Protein AF-A0A673N4P7-F1 (afdb_monomer_lite)

Structure (mmCIF, N/CA/C/O backbone):
data_AF-A0A673N4P7-F1
#
_entry.id   AF-A0A673N4P7-F1
#
loop_
_atom_site.group_PDB
_atom_site.id
_atom_site.type_symbol
_atom_site.label_atom_id
_atom_site.label_alt_id
_atom_site.label_comp_id
_atom_site.label_asym_id
_atom_site.label_entity_id
_atom_site.label_seq_id
_atom_site.pdbx_PDB_ins_code
_atom_site.Cartn_x
_atom_site.Cartn_y
_atom_site.Cartn_z
_atom_site.occupancy
_atom_site.B_iso_or_equiv
_atom_site.auth_seq_id
_atom_site.auth_comp_id
_atom_site.auth_asym_id
_atom_site.auth_atom_id
_atom_site.pdbx_PDB_model_num
ATOM 1 N N . MET A 1 1 ? -35.255 -12.699 8.110 1.00 30.62 1 MET A N 1
ATOM 2 C CA . MET A 1 1 ? -34.520 -13.461 9.143 1.00 30.62 1 MET A CA 1
ATOM 3 C C . MET A 1 1 ? -34.331 -14.910 8.706 1.00 30.62 1 MET A C 1
ATOM 5 O O . MET A 1 1 ? -33.281 -15.449 8.997 1.00 30.62 1 MET A O 1
ATOM 9 N N . GLU A 1 2 ? -35.264 -15.480 7.932 1.00 23.77 2 GLU A N 1
ATOM 10 C CA . GLU A 1 2 ? -35.153 -16.832 7.353 1.00 23.77 2 GLU A CA 1
ATOM 11 C C . GLU A 1 2 ? -34.107 -16.964 6.224 1.00 23.77 2 GLU A C 1
ATOM 13 O O . GLU A 1 2 ? -33.411 -17.972 6.172 1.00 23.77 2 GLU A O 1
ATOM 18 N N . SER A 1 3 ? -33.868 -15.927 5.405 1.00 30.30 3 SER A N 1
ATOM 19 C CA . SER A 1 3 ? -32.917 -16.037 4.275 1.00 30.30 3 SER A CA 1
ATOM 20 C C . SER A 1 3 ? -31.434 -16.111 4.677 1.00 30.30 3 SER A C 1
ATOM 22 O O . SER A 1 3 ? -30.606 -16.550 3.892 1.00 30.30 3 SER A O 1
ATOM 24 N N . PHE A 1 4 ? -31.080 -15.657 5.886 1.00 28.88 4 PHE A N 1
ATOM 25 C CA . PHE A 1 4 ? -29.690 -15.652 6.377 1.00 28.88 4 PHE A CA 1
ATOM 26 C C . PHE A 1 4 ? -29.335 -16.957 7.102 1.00 28.88 4 PHE A C 1
ATOM 28 O O . PHE A 1 4 ? -28.173 -17.344 7.179 1.00 28.88 4 PHE A O 1
ATOM 35 N N . THR A 1 5 ? -30.346 -17.642 7.640 1.00 31.22 5 THR A N 1
ATOM 36 C CA . THR A 1 5 ? -30.215 -18.996 8.183 1.00 31.22 5 THR A CA 1
ATOM 37 C C . THR A 1 5 ? -30.124 -20.042 7.072 1.00 31.22 5 THR A C 1
ATOM 39 O O . THR A 1 5 ? -29.342 -20.970 7.225 1.00 31.22 5 THR A O 1
ATOM 42 N N . GLU A 1 6 ? -30.812 -19.858 5.936 1.00 30.94 6 GLU A N 1
ATOM 43 C CA . GLU A 1 6 ? -30.674 -20.732 4.753 1.00 30.94 6 GLU A CA 1
ATOM 44 C C . GLU A 1 6 ? -29.273 -20.662 4.119 1.00 30.94 6 GLU A C 1
ATOM 46 O O . GLU A 1 6 ? -28.682 -21.705 3.847 1.00 30.94 6 GLU A O 1
ATOM 51 N N . GLU A 1 7 ? -28.681 -19.466 3.976 1.00 36.16 7 GLU A N 1
ATOM 52 C CA . GLU A 1 7 ? -27.302 -19.307 3.465 1.00 36.16 7 GLU A CA 1
ATOM 53 C C . GLU A 1 7 ? -26.250 -19.996 4.351 1.00 36.16 7 GLU A C 1
ATOM 55 O O . GLU A 1 7 ? -25.213 -20.441 3.858 1.00 36.16 7 GLU A O 1
ATOM 60 N N . LEU A 1 8 ? -26.507 -20.097 5.659 1.00 33.22 8 LEU A N 1
ATOM 61 C CA . LEU A 1 8 ? -25.622 -20.768 6.612 1.00 33.22 8 LEU A CA 1
ATOM 62 C C . LEU A 1 8 ? -25.784 -22.300 6.570 1.00 33.22 8 LEU A C 1
ATOM 64 O O . LEU A 1 8 ? -24.801 -23.023 6.731 1.00 33.22 8 LEU A O 1
ATOM 68 N N . ASP A 1 9 ? -27.004 -22.793 6.340 1.00 33.31 9 ASP A N 1
ATOM 69 C CA . ASP A 1 9 ? -27.341 -24.224 6.346 1.00 33.31 9 ASP A CA 1
ATOM 70 C C . ASP A 1 9 ? -26.939 -24.935 5.041 1.00 33.31 9 ASP A C 1
ATOM 72 O O . ASP A 1 9 ? -26.492 -26.085 5.074 1.00 33.31 9 ASP A O 1
ATOM 76 N N . ASP A 1 10 ? -27.009 -24.243 3.898 1.00 34.94 10 ASP A N 1
ATOM 77 C CA . ASP A 1 10 ? -26.473 -24.732 2.618 1.00 34.94 10 ASP A CA 1
ATOM 78 C C . ASP A 1 10 ? -24.933 -24.734 2.603 1.00 34.94 10 ASP A C 1
ATOM 80 O O . ASP A 1 10 ? -24.308 -25.610 1.999 1.00 34.94 10 ASP A O 1
ATOM 84 N N . PHE A 1 11 ? -24.302 -23.813 3.341 1.00 34.59 11 PHE A N 1
ATOM 85 C CA . PHE A 1 11 ? -22.847 -23.735 3.500 1.00 34.59 11 PHE A CA 1
ATOM 86 C C . PHE A 1 11 ? -22.275 -24.892 4.341 1.00 34.59 11 PHE A C 1
ATOM 88 O O . PHE A 1 11 ? -21.205 -25.416 4.031 1.00 34.59 11 PHE A O 1
ATOM 95 N N . LEU A 1 12 ? -23.005 -25.347 5.368 1.00 35.19 12 LEU A N 1
ATOM 96 C CA . LEU A 1 12 ? -22.607 -26.469 6.234 1.00 35.19 12 LEU A CA 1
ATOM 97 C C . LEU A 1 12 ? -22.736 -27.852 5.566 1.00 35.19 12 LEU A C 1
ATOM 99 O O . LEU A 1 12 ? -22.180 -28.827 6.073 1.00 35.19 12 LEU A O 1
ATOM 103 N N . LYS A 1 13 ? -23.443 -27.956 4.433 1.00 31.52 13 LYS A N 1
ATOM 104 C CA . LYS A 1 13 ? -23.677 -29.220 3.709 1.00 31.52 13 LYS A CA 1
ATOM 105 C C . LYS A 1 13 ? -22.672 -29.494 2.586 1.00 31.52 13 LYS A C 1
ATOM 107 O O . LYS A 1 13 ? -22.747 -30.548 1.956 1.00 31.52 13 LYS A O 1
ATOM 112 N N . CYS A 1 14 ? -21.726 -28.588 2.327 1.00 23.86 14 CYS A N 1
ATOM 113 C CA . CYS A 1 14 ? -20.766 -28.747 1.237 1.00 23.86 14 CYS A CA 1
ATOM 114 C C . CYS A 1 14 ? -19.624 -29.711 1.635 1.00 23.86 14 CYS A C 1
ATOM 116 O O . CYS A 1 14 ? -18.876 -29.427 2.576 1.00 23.86 14 CYS A O 1
ATOM 118 N N . PRO A 1 15 ? -19.447 -30.858 0.952 1.00 27.27 15 PRO A N 1
ATOM 119 C CA . PRO A 1 15 ? -18.453 -31.846 1.338 1.00 27.27 15 PRO A CA 1
ATOM 120 C C . PRO A 1 15 ? -17.095 -31.468 0.739 1.00 27.27 15 PRO A C 1
ATOM 122 O O . PRO A 1 15 ? -16.750 -31.903 -0.356 1.00 27.27 15 PRO A O 1
ATOM 125 N N . HIS A 1 16 ? -16.284 -30.691 1.459 1.00 32.69 16 HIS A N 1
ATOM 126 C CA . HIS A 1 16 ? -14.858 -30.610 1.144 1.00 32.69 16 HIS A CA 1
ATOM 127 C C . HIS A 1 16 ? -13.994 -30.649 2.402 1.00 32.69 16 HIS A C 1
ATOM 129 O O . HIS A 1 16 ? -14.072 -29.793 3.278 1.00 32.69 16 HIS A O 1
ATOM 135 N N . LYS A 1 17 ? -13.137 -31.673 2.470 1.00 28.12 17 LYS A N 1
ATOM 136 C CA . LYS A 1 17 ? -12.105 -31.828 3.498 1.00 28.12 17 LYS A CA 1
ATOM 137 C C . LYS A 1 17 ? -10.992 -30.795 3.261 1.00 28.12 17 LYS A C 1
ATOM 139 O O . LYS A 1 17 ? -10.444 -30.792 2.155 1.00 28.12 17 LYS A O 1
ATOM 144 N N . PRO A 1 18 ? -10.642 -29.945 4.240 1.00 31.98 18 PRO A N 1
ATOM 145 C CA . PRO A 1 18 ? -9.432 -29.135 4.174 1.00 31.98 18 PRO A CA 1
ATOM 146 C C . PRO A 1 18 ? -8.201 -30.031 4.363 1.00 31.98 18 PRO A C 1
ATOM 148 O O . PRO A 1 18 ? -8.186 -30.917 5.217 1.00 31.98 18 PRO A O 1
ATOM 151 N N . ASN A 1 19 ? -7.182 -29.817 3.532 1.00 28.14 19 ASN A N 1
ATOM 152 C CA . ASN A 1 19 ? -5.910 -30.527 3.608 1.00 28.14 19 ASN A CA 1
ATOM 153 C C . ASN A 1 19 ? -5.085 -29.903 4.747 1.00 28.14 19 ASN A C 1
ATOM 155 O O . ASN A 1 19 ? -4.610 -28.776 4.640 1.00 28.14 19 ASN A O 1
ATOM 159 N N . THR A 1 20 ? -4.975 -30.613 5.864 1.00 31.72 20 THR A N 1
ATOM 160 C CA . THR A 1 20 ? -4.499 -30.130 7.173 1.00 31.72 20 THR A CA 1
ATOM 161 C C . THR A 1 20 ? -2.985 -29.910 7.285 1.00 31.72 20 THR A C 1
ATOM 163 O O . THR A 1 20 ? -2.489 -29.666 8.377 1.00 31.72 20 THR A O 1
ATOM 166 N N . THR A 1 21 ? -2.224 -29.988 6.191 1.00 28.80 21 THR A N 1
ATOM 167 C CA . THR A 1 21 ? -0.750 -30.048 6.245 1.00 28.80 21 THR A CA 1
ATOM 168 C C . THR A 1 21 ? -0.024 -28.729 5.939 1.00 28.80 21 THR A C 1
ATOM 170 O O . THR A 1 21 ? 1.188 -28.675 6.099 1.00 28.80 21 THR A O 1
ATOM 173 N N . GLU A 1 22 ? -0.721 -27.652 5.550 1.00 35.09 22 GLU A N 1
ATOM 174 C CA . GLU A 1 22 ? -0.099 -26.344 5.227 1.00 35.09 22 GLU A CA 1
ATOM 175 C C . GLU A 1 22 ? -0.418 -25.211 6.228 1.00 35.09 22 GLU A C 1
ATOM 177 O O . GLU A 1 22 ? 0.126 -24.117 6.105 1.00 35.09 22 GLU A O 1
ATOM 182 N N . GLN A 1 23 ? -1.259 -25.450 7.243 1.00 34.97 23 GLN A N 1
ATOM 183 C CA . GLN A 1 23 ? -1.699 -24.421 8.205 1.00 34.97 23 GLN A CA 1
ATOM 184 C C . GLN A 1 23 ? -0.772 -24.216 9.423 1.00 34.97 23 GLN A C 1
ATOM 186 O O . GLN A 1 23 ? -1.078 -23.385 10.273 1.00 34.97 23 GLN A O 1
ATOM 191 N N . GLU A 1 24 ? 0.366 -24.912 9.520 1.00 29.48 24 GLU A N 1
ATOM 192 C CA . GLU A 1 24 ? 1.236 -24.862 10.715 1.00 29.48 24 GLU A CA 1
ATOM 193 C C . GLU A 1 24 ? 2.428 -23.885 10.664 1.00 29.48 24 GLU A C 1
ATOM 195 O O . GLU A 1 24 ? 3.266 -23.887 11.562 1.00 29.48 24 GLU A O 1
ATOM 200 N N . LEU A 1 25 ? 2.509 -22.970 9.697 1.00 30.91 25 LEU A N 1
ATOM 201 C CA . LEU A 1 25 ? 3.489 -21.879 9.757 1.00 30.91 25 LEU A CA 1
ATOM 202 C C . LEU A 1 25 ? 2.821 -20.546 9.437 1.00 30.91 25 LEU A C 1
ATOM 204 O O . LEU A 1 25 ? 2.598 -20.267 8.266 1.00 30.91 25 LEU A O 1
ATOM 208 N N . ASN A 1 26 ? 2.501 -19.754 10.473 1.00 33.50 26 ASN A N 1
ATOM 209 C CA . ASN A 1 26 ? 2.715 -18.294 10.555 1.00 33.50 26 ASN A CA 1
ATOM 210 C C . ASN A 1 26 ? 1.967 -17.680 11.757 1.00 33.50 26 ASN A C 1
ATOM 212 O O . ASN A 1 26 ? 0.859 -17.161 11.630 1.00 33.50 26 ASN A O 1
ATOM 216 N N . ARG A 1 27 ? 2.622 -17.636 12.925 1.00 33.00 27 ARG A N 1
ATOM 217 C CA . ARG A 1 27 ? 2.227 -16.759 14.045 1.00 33.00 27 ARG A CA 1
ATOM 218 C C . ARG A 1 27 ? 2.626 -15.307 13.750 1.00 33.00 27 ARG A C 1
ATOM 220 O O . ARG A 1 27 ? 3.513 -14.760 14.396 1.00 33.00 27 ARG A O 1
ATOM 227 N N . CYS A 1 28 ? 2.031 -14.696 12.729 1.00 38.94 28 CYS A N 1
ATOM 228 C CA . CYS A 1 28 ? 2.318 -13.304 12.380 1.00 38.94 28 CYS A CA 1
ATOM 229 C C . CYS A 1 28 ? 1.457 -12.338 13.204 1.00 38.94 28 CYS A C 1
ATOM 231 O O . CYS A 1 28 ? 0.234 -12.469 13.243 1.00 38.94 28 CYS A O 1
ATOM 233 N N . VAL A 1 29 ? 2.104 -11.332 13.802 1.00 36.91 29 VAL A N 1
ATOM 234 C CA . VAL A 1 29 ? 1.466 -10.091 14.264 1.00 36.91 29 VAL A CA 1
ATOM 235 C C . VAL A 1 29 ? 1.639 -9.061 13.158 1.00 36.91 29 VAL A C 1
ATOM 237 O O . VAL A 1 29 ? 2.774 -8.742 12.793 1.00 36.91 29 VAL A O 1
ATOM 240 N N . CYS A 1 30 ? 0.524 -8.579 12.615 1.00 46.16 30 CYS A N 1
ATOM 241 C CA . CYS A 1 30 ? 0.517 -7.620 11.518 1.00 46.16 30 CYS A CA 1
ATOM 242 C C . CYS A 1 30 ? 0.163 -6.231 12.035 1.00 46.16 30 CYS A C 1
ATOM 244 O O . CYS A 1 30 ? -0.977 -6.013 12.433 1.00 46.16 30 CYS A O 1
ATOM 246 N N . VAL A 1 31 ? 1.150 -5.331 12.066 1.00 45.84 31 VAL A N 1
ATOM 247 C CA . VAL A 1 31 ? 1.019 -3.947 12.547 1.00 45.84 31 VAL A CA 1
ATOM 248 C C . VAL A 1 31 ? 0.792 -3.050 11.342 1.00 45.84 31 VAL A C 1
ATOM 250 O O . VAL A 1 31 ? 1.674 -2.882 10.498 1.00 45.84 31 VAL A O 1
ATOM 253 N N . PHE A 1 32 ? -0.405 -2.485 11.252 1.00 49.72 32 PHE A N 1
ATOM 254 C CA . PHE A 1 32 ? -0.726 -1.482 10.246 1.00 49.72 32 PHE A CA 1
ATOM 255 C C . PHE A 1 32 ? -0.523 -0.116 10.825 1.00 49.72 32 PHE A C 1
ATOM 257 O O . PHE A 1 32 ? -1.101 0.172 11.860 1.00 49.72 32 PHE A O 1
ATOM 264 N N . ILE A 1 33 ? 0.217 0.739 10.136 1.00 42.66 33 ILE A N 1
ATOM 265 C CA . ILE A 1 33 ? 0.280 2.152 10.499 1.00 42.66 33 ILE A CA 1
ATOM 266 C C . ILE A 1 33 ? -0.133 2.930 9.272 1.00 42.66 33 ILE A C 1
ATOM 268 O O . ILE A 1 33 ? 0.685 3.375 8.470 1.00 42.66 33 ILE A O 1
ATOM 272 N N . SER A 1 34 ? -1.447 3.017 9.098 1.00 35.28 34 SER A N 1
ATOM 273 C CA . SER A 1 34 ? -2.060 3.827 8.059 1.00 35.28 34 SER A CA 1
ATOM 274 C C . SER A 1 34 ? -2.822 4.956 8.723 1.00 35.28 34 SER A C 1
ATOM 276 O O . SER A 1 34 ? -4.014 4.803 8.917 1.00 35.28 34 SER A O 1
ATOM 278 N N . ILE A 1 35 ? -2.142 6.092 8.928 1.00 39.00 35 ILE A N 1
ATOM 279 C CA . ILE A 1 35 ? -2.715 7.441 9.099 1.00 39.00 35 ILE A CA 1
ATOM 280 C C . ILE A 1 35 ? -3.196 7.839 10.533 1.00 39.00 35 ILE A C 1
ATOM 282 O O . ILE A 1 35 ? -4.351 8.186 10.691 1.00 39.00 35 ILE A O 1
ATOM 286 N N . TYR A 1 36 ? -2.303 7.858 11.551 1.00 42.69 36 TYR A N 1
ATOM 287 C CA . TYR A 1 36 ? -2.196 8.832 12.697 1.00 42.69 36 TYR A CA 1
ATOM 288 C C . TYR A 1 36 ? -1.915 8.366 14.131 1.00 42.69 36 TYR A C 1
ATOM 290 O O . TYR A 1 36 ? -2.239 7.238 14.488 1.00 42.69 36 TYR A O 1
ATOM 298 N N . SER A 1 37 ? -1.351 9.302 14.933 1.00 28.66 37 SER A N 1
ATOM 299 C CA . SER A 1 37 ? -0.992 9.226 16.362 1.00 28.66 37 SER A CA 1
ATOM 300 C C . SER A 1 37 ? -1.565 10.346 17.284 1.00 28.66 37 SER A C 1
ATOM 302 O O . SER A 1 37 ? -1.718 11.498 16.889 1.00 28.66 37 SER A O 1
ATOM 304 N N . PHE A 1 38 ? -1.910 9.896 18.502 1.00 28.83 38 PHE A N 1
ATOM 305 C CA . PHE A 1 38 ? -1.838 10.356 19.918 1.00 28.83 38 PHE A CA 1
ATOM 306 C C . PHE A 1 38 ? -1.711 11.803 20.490 1.00 28.83 38 PHE A C 1
ATOM 308 O O . PHE A 1 38 ? -0.721 12.463 20.208 1.00 28.83 38 PHE A O 1
ATOM 315 N N . PHE A 1 39 ? -2.576 12.194 21.484 1.00 29.06 39 PHE A N 1
ATOM 316 C CA . PHE A 1 39 ? -2.312 12.293 22.973 1.00 29.06 39 PHE A CA 1
ATOM 317 C C . PHE A 1 39 ? -3.475 12.795 23.916 1.00 29.06 39 PHE A C 1
ATOM 319 O O . PHE A 1 39 ? -4.156 13.762 23.609 1.00 29.06 39 PHE A O 1
ATOM 326 N N . SER A 1 40 ? -3.539 12.177 25.125 1.00 25.20 40 SER A N 1
ATOM 327 C CA . SER A 1 40 ? -3.916 12.593 26.524 1.00 25.20 40 SER A CA 1
ATOM 328 C C . SER A 1 40 ? -5.344 12.879 27.102 1.00 25.20 40 SER A C 1
ATOM 330 O O . SER A 1 40 ? -5.938 13.919 26.851 1.00 25.20 40 SER A O 1
ATOM 332 N N . ALA A 1 41 ? -5.691 12.046 28.116 1.00 22.94 41 ALA A N 1
ATOM 333 C CA . ALA A 1 41 ? -6.256 12.317 29.472 1.00 22.94 41 ALA A CA 1
ATOM 334 C C . ALA A 1 41 ? -7.782 12.267 29.826 1.00 22.94 41 ALA A C 1
ATOM 336 O O . ALA A 1 41 ? -8.559 13.142 29.473 1.00 22.94 41 ALA A O 1
ATOM 337 N N . ALA A 1 42 ? -8.085 11.328 30.755 1.00 21.66 42 ALA A N 1
ATOM 338 C CA . ALA A 1 42 ? -8.948 11.417 31.965 1.00 21.66 42 ALA A CA 1
ATOM 339 C C . ALA A 1 42 ? -10.418 10.880 32.002 1.00 21.66 42 ALA A C 1
ATOM 341 O O . ALA A 1 42 ? -11.371 11.562 31.662 1.00 21.66 42 ALA A O 1
ATOM 342 N N . PHE A 1 43 ? -10.547 9.683 32.610 1.00 24.95 43 PHE A N 1
ATOM 343 C CA . PHE A 1 43 ? -11.446 9.234 33.710 1.00 24.95 43 PHE A CA 1
ATOM 344 C C . PHE A 1 43 ? -13.004 9.105 33.610 1.00 24.95 43 PHE A C 1
ATOM 346 O O . PHE A 1 43 ? -13.750 10.072 33.546 1.00 24.95 43 PHE A O 1
ATOM 353 N N . THR A 1 44 ? -13.436 7.858 33.903 1.00 23.48 44 THR A N 1
ATOM 354 C CA . THR A 1 44 ? -14.573 7.340 34.729 1.00 23.48 44 THR A CA 1
ATOM 355 C C . THR A 1 44 ? -16.045 7.249 34.280 1.00 23.48 44 THR A C 1
ATOM 357 O O . THR A 1 44 ? -16.733 8.238 34.090 1.00 23.48 44 THR A O 1
ATOM 360 N N . HIS A 1 45 ? -16.518 5.989 34.385 1.00 24.02 45 HIS A N 1
ATOM 361 C CA . HIS A 1 45 ? -17.837 5.447 34.779 1.00 24.02 45 HIS A CA 1
ATOM 362 C C . HIS A 1 45 ? -19.105 5.834 34.001 1.00 24.02 45 HIS A C 1
ATOM 364 O O . HIS A 1 45 ? -19.570 6.953 34.112 1.00 24.02 45 HIS A O 1
ATOM 370 N N . PHE A 1 46 ? -19.776 4.838 33.397 1.00 24.22 46 PHE A N 1
ATOM 371 C CA . PHE A 1 46 ? -21.171 4.469 33.713 1.00 24.22 46 PHE A CA 1
ATOM 372 C C . PHE A 1 46 ? -21.533 3.089 33.116 1.00 24.22 46 PHE A C 1
ATOM 374 O O . PHE A 1 46 ? -21.028 2.693 32.069 1.00 24.22 46 PHE A O 1
ATOM 381 N N . GLN A 1 47 ? -22.360 2.331 33.841 1.00 25.45 47 GLN A N 1
ATOM 382 C CA . GLN A 1 47 ? -22.766 0.949 33.557 1.00 25.45 47 GLN A CA 1
ATOM 383 C C . GLN A 1 47 ? -23.954 0.832 32.574 1.00 25.45 47 GLN A C 1
ATOM 385 O O . GLN A 1 47 ? -24.809 1.711 32.528 1.00 25.45 47 GLN A O 1
ATOM 390 N N . ASN A 1 48 ? -24.051 -0.368 31.977 1.00 27.62 48 ASN A N 1
ATOM 391 C CA . ASN A 1 48 ? -25.250 -1.148 31.593 1.00 27.62 48 ASN A CA 1
ATOM 392 C C . ASN A 1 48 ? -25.672 -1.276 30.108 1.00 27.62 48 ASN A C 1
ATOM 394 O O . ASN A 1 48 ? -26.272 -0.391 29.513 1.00 27.62 48 ASN A O 1
ATOM 398 N N . LEU A 1 49 ? -25.434 -2.502 29.601 1.00 28.25 49 LEU A N 1
ATOM 399 C CA . LEU A 1 49 ? -26.374 -3.470 28.993 1.00 28.25 49 LEU A CA 1
ATOM 400 C C . LEU A 1 49 ? -27.388 -2.979 27.938 1.00 28.25 49 LEU A C 1
ATOM 402 O O . LEU A 1 49 ? -28.525 -2.673 28.285 1.00 28.25 49 LEU A O 1
ATOM 406 N N . ALA A 1 50 ? -27.042 -3.107 26.646 1.00 25.81 50 ALA A N 1
ATOM 407 C CA . ALA A 1 50 ? -28.017 -3.312 25.555 1.00 25.81 50 ALA A CA 1
ATOM 408 C C . ALA A 1 50 ? -27.391 -3.828 24.231 1.00 25.81 50 ALA A C 1
ATOM 410 O O . ALA A 1 50 ? -27.699 -3.325 23.151 1.00 25.81 50 ALA A O 1
ATOM 411 N N . SER A 1 51 ? -26.529 -4.847 24.266 1.00 30.14 51 SER A N 1
ATOM 412 C CA . SER A 1 51 ? -25.786 -5.291 23.070 1.00 30.14 51 SER A CA 1
ATOM 413 C C . SER A 1 51 ? -26.256 -6.641 22.550 1.00 30.14 51 SER A C 1
ATOM 415 O O . SER A 1 51 ? -25.588 -7.646 22.742 1.00 30.14 51 SER A O 1
ATOM 417 N N . PHE A 1 52 ? -27.416 -6.669 21.886 1.00 28.25 52 PHE A N 1
ATOM 418 C CA . PHE A 1 52 ? -27.742 -7.766 20.954 1.00 28.25 52 PHE A CA 1
ATOM 419 C C . PHE A 1 52 ? -28.708 -7.383 19.814 1.00 28.25 52 PHE A C 1
ATOM 421 O O . PHE A 1 52 ? -28.758 -8.079 18.806 1.00 28.25 52 PHE A O 1
ATOM 428 N N . PHE A 1 53 ? -29.411 -6.244 19.891 1.00 24.38 53 PHE A N 1
ATOM 429 C CA . PHE A 1 53 ? -30.386 -5.824 18.863 1.00 24.38 53 PHE A CA 1
ATOM 430 C C . PHE A 1 53 ? -29.882 -4.768 17.857 1.00 24.38 53 PHE A C 1
ATOM 432 O O . PHE A 1 53 ? -30.591 -4.433 16.910 1.00 24.38 53 PHE A O 1
ATOM 439 N N . PHE A 1 54 ? -28.663 -4.242 18.011 1.00 30.12 54 PHE A N 1
ATOM 440 C CA . PHE A 1 54 ? -28.230 -3.040 17.279 1.00 30.12 54 PHE A CA 1
ATOM 441 C C . PHE A 1 54 ? -27.776 -3.259 15.823 1.00 30.12 54 PHE A C 1
ATOM 443 O O . PHE A 1 54 ? -27.740 -2.303 15.048 1.00 30.12 54 PHE A O 1
ATOM 450 N N . PHE A 1 55 ? -27.450 -4.487 15.409 1.00 30.41 55 PHE A N 1
ATOM 451 C CA . PHE A 1 55 ? -26.751 -4.697 14.134 1.00 30.41 55 PHE A CA 1
ATOM 452 C C . PHE A 1 55 ? -27.648 -4.852 12.892 1.00 30.41 55 PHE A C 1
ATOM 454 O O . PHE A 1 55 ? -27.172 -4.562 11.796 1.00 30.41 55 PHE A O 1
ATOM 461 N N . SER A 1 56 ? -28.933 -5.226 13.006 1.00 27.12 56 SER A N 1
ATOM 462 C CA . SER A 1 56 ? -29.766 -5.451 11.802 1.00 27.12 56 SER A CA 1
ATOM 463 C C . SER A 1 56 ? -30.345 -4.171 11.181 1.00 27.12 56 SER A C 1
ATOM 465 O O . SER A 1 56 ? -30.608 -4.144 9.983 1.00 27.12 56 SER A O 1
ATOM 467 N N . ASN A 1 57 ? -30.477 -3.082 11.949 1.00 25.42 57 ASN A N 1
ATOM 468 C CA . ASN A 1 57 ? -31.064 -1.819 11.471 1.00 25.42 57 ASN A CA 1
ATOM 469 C C . ASN A 1 57 ? -30.033 -0.767 11.010 1.00 25.42 57 ASN A C 1
ATOM 471 O O . ASN A 1 57 ? -30.413 0.296 10.512 1.00 25.42 57 ASN A O 1
ATOM 475 N N . PHE A 1 58 ? -28.730 -1.031 11.155 1.00 31.73 58 PHE A N 1
ATOM 476 C CA . PHE A 1 58 ? -27.679 -0.032 10.906 1.00 31.73 58 PHE A CA 1
ATOM 477 C C . PHE A 1 58 ? -27.340 0.167 9.417 1.00 31.73 58 PHE A C 1
ATOM 479 O O . PHE A 1 58 ? -26.805 1.206 9.030 1.00 31.73 58 PHE A O 1
ATOM 486 N N . THR A 1 59 ? -27.675 -0.795 8.554 1.00 31.33 59 THR A N 1
ATOM 487 C CA . THR A 1 59 ? -27.298 -0.791 7.130 1.00 31.33 59 THR A CA 1
ATOM 488 C C . THR A 1 59 ? -28.171 0.106 6.247 1.00 31.33 59 THR A C 1
ATOM 490 O O . THR A 1 59 ? -27.737 0.469 5.157 1.00 31.33 59 THR A O 1
ATOM 493 N N . HIS A 1 60 ? -29.359 0.534 6.698 1.00 30.28 60 HIS A N 1
ATOM 494 C CA . HIS A 1 60 ? -30.342 1.172 5.807 1.00 30.28 60 HIS A CA 1
ATOM 495 C C . HIS A 1 60 ? -30.485 2.705 5.937 1.00 30.28 60 HIS A C 1
ATOM 497 O O . HIS A 1 60 ? -31.183 3.317 5.126 1.00 30.28 60 HIS A O 1
ATOM 503 N N . LYS A 1 61 ? -29.845 3.362 6.922 1.00 27.45 61 LYS A N 1
ATOM 504 C CA . LYS A 1 61 ? -30.146 4.774 7.275 1.00 27.45 61 LYS A CA 1
ATOM 505 C C . LYS A 1 61 ? -28.944 5.712 7.467 1.00 27.45 61 LYS A C 1
ATOM 507 O O . LYS A 1 61 ? -29.076 6.760 8.108 1.00 27.45 61 LYS A O 1
ATOM 512 N N . CYS A 1 62 ? -27.783 5.394 6.893 1.00 35.19 62 CYS A N 1
ATOM 513 C CA . CYS A 1 62 ? -26.546 6.114 7.209 1.00 35.19 62 CYS A CA 1
ATOM 514 C C . CYS A 1 62 ? -26.012 7.034 6.099 1.00 35.19 62 CYS A C 1
ATOM 516 O O . CYS A 1 62 ? -24.997 6.732 5.489 1.00 35.19 62 CYS A O 1
ATOM 518 N N . LYS A 1 63 ? -26.686 8.173 5.844 1.00 32.00 63 LYS A N 1
ATOM 519 C CA . LYS A 1 63 ? -26.216 9.221 4.900 1.00 32.00 63 LYS A CA 1
ATOM 520 C C . LYS A 1 63 ? -25.655 10.514 5.532 1.00 32.00 63 LYS A C 1
ATOM 522 O O . LYS A 1 63 ? -25.016 11.263 4.815 1.00 32.00 63 LYS A O 1
ATOM 527 N N . ASN A 1 64 ? -25.803 10.743 6.844 1.00 40.06 64 ASN A N 1
ATOM 528 C CA . ASN A 1 64 ? -25.196 11.865 7.600 1.00 40.06 64 ASN A CA 1
ATOM 529 C C . ASN A 1 64 ? -24.648 11.382 8.963 1.00 40.06 64 ASN A C 1
ATOM 531 O O . ASN A 1 64 ? -25.355 11.474 9.966 1.00 40.06 64 ASN A O 1
ATOM 535 N N . HIS A 1 65 ? -23.461 10.759 9.007 1.00 48.41 65 HIS A N 1
ATOM 536 C CA . HIS A 1 65 ? -23.101 9.854 10.119 1.00 48.41 65 HIS A CA 1
ATOM 537 C C . HIS A 1 65 ? -21.669 9.947 10.683 1.00 48.41 65 HIS A C 1
ATOM 539 O O . HIS A 1 65 ? -21.258 9.005 11.341 1.00 48.41 65 HIS A O 1
ATOM 545 N N . THR A 1 66 ? -20.923 11.050 10.539 1.00 49.34 66 THR A N 1
ATOM 546 C CA . THR A 1 66 ? -19.591 11.158 11.190 1.00 49.34 66 THR A CA 1
ATOM 547 C C . THR A 1 66 ? -19.685 11.024 12.719 1.00 49.34 66 THR A C 1
ATOM 549 O O . THR A 1 66 ? -19.179 10.049 13.268 1.00 49.34 66 THR A O 1
ATOM 552 N N . HIS A 1 67 ? -20.477 11.879 13.385 1.00 50.53 67 HIS A N 1
ATOM 553 C CA . HIS A 1 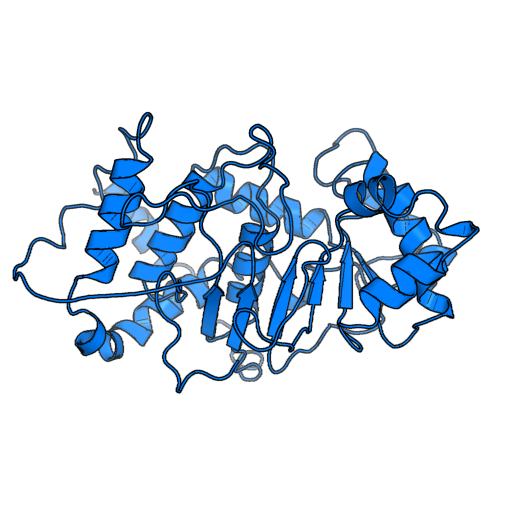67 ? -20.715 11.780 14.837 1.00 50.53 67 HIS A CA 1
ATOM 554 C C . HIS A 1 67 ? -21.347 10.448 15.261 1.00 50.53 67 HIS A C 1
ATOM 556 O O . HIS A 1 67 ? -21.052 9.921 16.325 1.00 50.53 67 HIS A O 1
ATOM 562 N N . LYS A 1 68 ? -22.222 9.858 14.439 1.00 46.88 68 LYS A N 1
ATOM 563 C CA . LYS A 1 68 ? -22.873 8.581 14.775 1.00 46.88 68 LYS A CA 1
ATOM 564 C C . LYS A 1 68 ? -21.926 7.383 14.640 1.00 46.88 68 LYS A C 1
ATOM 566 O O . LYS A 1 68 ? -22.025 6.457 15.439 1.00 46.88 68 LYS A O 1
ATOM 571 N N . MET A 1 69 ? -21.003 7.411 13.676 1.00 53.66 69 MET A N 1
ATOM 572 C CA . MET A 1 69 ? -19.924 6.426 13.546 1.00 53.66 69 MET A CA 1
ATOM 573 C C . MET A 1 69 ? -18.910 6.565 14.687 1.00 53.66 69 MET A C 1
ATOM 575 O O . MET A 1 69 ? -18.524 5.555 15.272 1.00 53.66 69 MET A O 1
ATOM 579 N N . GLN A 1 70 ? -18.547 7.797 15.058 1.00 53.50 70 GLN A N 1
ATOM 580 C CA . GLN A 1 70 ? -17.700 8.082 16.222 1.00 53.50 70 GLN A CA 1
ATOM 581 C C . GLN A 1 70 ? -18.362 7.600 17.526 1.00 53.50 70 GLN A C 1
ATOM 583 O O . GLN A 1 70 ? -17.733 6.888 18.302 1.00 53.50 70 GLN A O 1
ATOM 588 N N . ASN A 1 71 ? -19.661 7.853 17.718 1.00 53.59 71 ASN A N 1
ATOM 589 C CA . ASN A 1 71 ? -20.412 7.362 18.880 1.00 53.59 71 ASN A CA 1
ATOM 590 C C . ASN A 1 71 ? -20.488 5.827 18.935 1.00 53.59 71 ASN A C 1
ATOM 592 O O . ASN A 1 71 ? -20.375 5.246 20.011 1.00 53.59 71 ASN A O 1
ATOM 596 N N . ALA A 1 72 ? -20.652 5.151 17.793 1.00 51.88 72 ALA A N 1
ATOM 597 C CA . ALA A 1 72 ? -20.613 3.689 17.736 1.00 51.88 72 ALA A CA 1
ATOM 598 C C . ALA A 1 72 ? -19.222 3.140 18.101 1.00 51.88 72 ALA A C 1
ATOM 600 O O . ALA A 1 72 ? -19.123 2.151 18.826 1.00 51.88 72 ALA A O 1
ATOM 601 N N . SER A 1 73 ? -18.154 3.811 17.657 1.00 48.88 73 SER A N 1
ATOM 602 C CA . SER A 1 73 ? -16.783 3.500 18.071 1.00 48.88 73 SER A CA 1
ATOM 603 C C . SER A 1 73 ? -16.595 3.691 19.579 1.00 48.88 73 SER A C 1
ATOM 605 O O . SER A 1 73 ? -16.043 2.815 20.236 1.00 48.88 73 SER A O 1
ATOM 607 N N . HIS A 1 74 ? -17.100 4.790 20.145 1.00 55.88 74 HIS A N 1
ATOM 608 C CA . HIS A 1 74 ? -17.048 5.066 21.583 1.00 55.88 74 HIS A CA 1
ATOM 609 C C . HIS A 1 74 ? -17.779 3.991 22.409 1.00 55.88 74 HIS A C 1
ATOM 611 O O . HIS A 1 74 ? -17.273 3.538 23.432 1.00 55.88 74 HIS A O 1
ATOM 617 N N . LEU A 1 75 ? -18.943 3.519 21.945 1.00 50.34 75 LEU A N 1
ATOM 618 C CA . LEU A 1 75 ? -19.704 2.449 22.605 1.00 50.34 75 LEU A CA 1
ATOM 619 C C . LEU A 1 75 ? -18.978 1.097 22.569 1.00 50.34 75 LEU A C 1
ATOM 621 O O . LEU A 1 75 ? -18.928 0.411 23.586 1.00 50.34 75 LEU A O 1
ATOM 625 N N . LEU A 1 76 ? -18.375 0.735 21.433 1.00 48.91 76 LEU A N 1
ATOM 626 C CA . LEU A 1 76 ? -17.597 -0.504 21.307 1.00 48.91 76 LEU A CA 1
ATOM 627 C C . LEU A 1 76 ? -16.297 -0.477 22.129 1.00 48.91 76 LEU A C 1
ATOM 629 O O . LEU A 1 76 ? -15.809 -1.534 22.518 1.00 48.91 76 LEU A O 1
ATOM 633 N N . GLN A 1 77 ? -15.760 0.713 22.415 1.00 51.19 77 GLN A N 1
ATOM 634 C CA . GLN A 1 77 ? -14.588 0.900 23.278 1.00 51.19 77 GLN A CA 1
ATOM 635 C C . GLN A 1 77 ? -14.928 0.874 24.778 1.00 51.19 77 GLN A C 1
ATOM 637 O O . GLN A 1 77 ? -14.124 0.386 25.567 1.00 51.19 77 GLN A O 1
ATOM 642 N N . ASN A 1 78 ? -16.098 1.389 25.179 1.00 44.97 78 ASN A N 1
ATOM 643 C CA . ASN A 1 78 ? -16.480 1.538 26.591 1.00 44.97 78 ASN A CA 1
ATOM 644 C C . ASN A 1 78 ? -17.146 0.309 27.216 1.00 44.97 78 ASN A C 1
ATOM 646 O O . ASN A 1 78 ? -17.266 0.234 28.442 1.00 44.97 78 ASN A O 1
ATOM 650 N N . GLU A 1 79 ? -17.585 -0.670 26.426 1.00 41.00 79 GLU A N 1
ATOM 651 C CA . GLU A 1 79 ? -18.020 -1.931 27.010 1.00 41.00 79 GLU A CA 1
ATOM 652 C C . GLU A 1 79 ? -16.828 -2.652 27.646 1.00 41.00 79 GLU A C 1
ATOM 654 O O . GLU A 1 79 ? -15.788 -2.859 27.026 1.00 41.00 79 GLU A O 1
ATOM 659 N N . ALA A 1 80 ? -17.013 -3.085 28.894 1.00 34.66 80 ALA A N 1
ATOM 660 C CA . ALA A 1 80 ? -16.137 -3.955 29.676 1.00 34.66 80 ALA A CA 1
ATOM 661 C C . ALA A 1 80 ? -15.967 -5.367 29.053 1.00 34.66 80 ALA A C 1
ATOM 663 O O . ALA A 1 80 ? -16.058 -6.393 29.727 1.00 34.66 80 ALA A O 1
ATOM 664 N N . LEU A 1 81 ? -15.725 -5.435 27.745 1.00 40.59 81 LEU A N 1
ATOM 665 C CA . LEU A 1 81 ? -15.462 -6.629 26.957 1.00 40.59 81 LEU A CA 1
ATOM 666 C C . LEU A 1 81 ? -14.032 -7.134 27.147 1.00 40.59 81 LEU A C 1
ATOM 668 O O . LEU A 1 81 ? -13.809 -8.325 26.942 1.00 40.59 81 LEU A O 1
ATOM 672 N N . HIS A 1 82 ? -13.100 -6.304 27.641 1.00 37.91 82 HIS A N 1
ATOM 673 C CA . HIS A 1 82 ? -11.720 -6.704 27.969 1.00 37.91 82 HIS A CA 1
ATOM 674 C C . HIS A 1 82 ? -11.643 -7.965 28.855 1.00 37.91 82 HIS A C 1
ATOM 676 O O . HIS A 1 82 ? -10.731 -8.770 28.691 1.00 37.91 82 HIS A O 1
ATOM 682 N N . SER A 1 83 ? -12.636 -8.208 29.722 1.00 33.84 83 SER A N 1
ATOM 683 C CA . SER A 1 83 ? -12.708 -9.407 30.578 1.00 33.84 83 SER A CA 1
ATOM 684 C C . SER A 1 83 ? -13.366 -10.632 29.907 1.00 33.84 83 SER A C 1
ATOM 686 O O . SER A 1 83 ? -13.208 -11.754 30.390 1.00 33.84 83 SER A O 1
ATOM 688 N N . LYS A 1 84 ? -14.060 -10.466 28.772 1.00 36.50 84 LYS A N 1
ATOM 689 C CA . LYS A 1 84 ? -14.757 -11.547 28.042 1.00 36.50 84 LYS A CA 1
ATOM 690 C C . LYS A 1 84 ? -14.081 -11.958 26.723 1.00 36.50 84 LYS A C 1
ATOM 692 O O . LYS A 1 84 ? -14.479 -12.971 26.144 1.00 36.50 84 LYS A O 1
ATOM 697 N N . TYR A 1 85 ? -13.038 -11.241 26.285 1.00 40.56 85 TYR A N 1
ATOM 698 C CA . TYR A 1 85 ? -12.291 -11.504 25.040 1.00 40.56 85 TYR A CA 1
ATOM 699 C C . TYR A 1 85 ? -11.674 -12.913 24.958 1.00 40.56 85 TYR A C 1
ATOM 701 O O . TYR A 1 85 ? -11.541 -13.459 23.866 1.00 40.56 85 TYR A O 1
ATOM 709 N N . HIS A 1 86 ? -11.397 -13.572 26.089 1.00 39.12 86 HIS A N 1
ATOM 710 C CA . HIS A 1 86 ? -10.833 -14.928 26.084 1.00 39.12 86 HIS A CA 1
ATOM 711 C C . HIS A 1 86 ? -11.805 -16.046 25.663 1.00 39.12 86 HIS A C 1
ATOM 713 O O . HIS A 1 86 ? -11.358 -17.166 25.429 1.00 39.12 86 HIS A O 1
ATOM 719 N N . LYS A 1 87 ? -13.116 -15.784 25.527 1.00 34.28 87 LYS A N 1
ATOM 720 C CA . LYS A 1 87 ? -14.112 -16.826 25.189 1.00 34.28 87 LYS A CA 1
ATOM 721 C C . LYS A 1 87 ? -14.663 -16.793 23.758 1.00 34.28 87 LYS A C 1
ATOM 723 O O . LYS A 1 87 ? -15.460 -17.663 23.418 1.00 34.28 87 LYS A O 1
ATOM 728 N N . HIS A 1 88 ? -14.220 -15.869 22.900 1.00 41.34 88 HIS A N 1
ATOM 729 C CA . HIS A 1 88 ? -14.667 -15.787 21.494 1.00 41.34 88 HIS A CA 1
ATOM 730 C C . HIS A 1 88 ? -13.577 -16.030 20.440 1.00 41.34 88 HIS A C 1
ATOM 732 O O . HIS A 1 88 ? -13.836 -15.878 19.246 1.00 41.34 88 HIS A O 1
ATOM 738 N N . ILE A 1 89 ? -12.413 -16.532 20.864 1.00 41.78 89 ILE A N 1
ATOM 739 C CA . ILE A 1 89 ? -11.308 -16.953 19.986 1.00 41.78 89 ILE A CA 1
ATOM 740 C C . ILE A 1 89 ? -11.786 -17.950 18.908 1.00 41.78 89 ILE A C 1
ATOM 742 O O . ILE A 1 89 ? -11.302 -17.912 17.782 1.00 41.78 89 ILE A O 1
ATOM 746 N N . SER A 1 90 ? -12.806 -18.779 19.182 1.00 43.75 90 SER A N 1
ATOM 747 C CA . SER A 1 90 ? -13.294 -19.749 18.189 1.00 43.75 90 SER A CA 1
ATOM 748 C C . SER A 1 90 ? -14.150 -19.161 17.057 1.00 43.75 90 SER A C 1
ATOM 750 O O . SER A 1 90 ? -14.209 -19.782 16.003 1.00 43.75 90 SER A O 1
ATOM 752 N N . LYS A 1 91 ? -14.781 -17.982 17.222 1.00 39.03 91 LYS A N 1
ATOM 753 C CA . LYS A 1 91 ? -15.631 -17.355 16.179 1.00 39.03 91 LYS A CA 1
ATOM 754 C C . LYS A 1 91 ? -14.870 -16.358 15.298 1.00 39.03 91 LYS A C 1
ATOM 756 O O . LYS A 1 91 ? -15.125 -16.306 14.098 1.00 39.03 91 LYS A O 1
ATOM 761 N N . ALA A 1 92 ? -13.918 -15.624 15.876 1.00 42.31 92 ALA A N 1
ATOM 762 C CA . ALA A 1 92 ? -12.963 -14.791 15.139 1.00 42.31 92 ALA A CA 1
ATOM 763 C C . ALA A 1 92 ? -12.150 -15.623 14.136 1.00 42.31 92 ALA A C 1
ATOM 765 O O . ALA A 1 92 ? -12.022 -15.256 12.966 1.00 42.31 92 ALA A O 1
ATOM 766 N N . ASN A 1 93 ? -11.716 -16.806 14.586 1.00 47.09 93 ASN A N 1
ATOM 767 C CA . ASN A 1 93 ? -11.081 -17.807 13.743 1.00 47.09 93 ASN A CA 1
ATOM 768 C C . ASN A 1 93 ? -11.975 -18.200 12.563 1.00 47.09 93 ASN A C 1
ATOM 770 O O . ASN A 1 93 ? -11.494 -18.257 11.447 1.00 47.09 93 ASN A O 1
ATOM 774 N N . THR A 1 94 ? -13.285 -18.383 12.724 1.00 44.09 94 THR A N 1
ATOM 775 C CA . THR A 1 94 ? -14.151 -18.784 11.599 1.00 44.09 94 THR A CA 1
ATOM 776 C C . THR A 1 94 ? -14.232 -17.725 10.486 1.00 44.09 94 THR A C 1
ATOM 778 O O . THR A 1 94 ? -14.250 -18.084 9.313 1.00 44.09 94 THR A O 1
ATOM 781 N N . PHE A 1 95 ? -14.246 -16.426 10.806 1.00 48.44 95 PHE A N 1
ATOM 782 C CA . PHE A 1 95 ? -14.408 -15.367 9.795 1.00 48.44 95 PHE A CA 1
ATOM 783 C C . PHE A 1 95 ? -13.109 -15.084 9.015 1.00 48.44 95 PHE A C 1
ATOM 785 O O . PHE A 1 95 ? -13.144 -14.967 7.790 1.00 48.44 95 PHE A O 1
ATOM 792 N N . ALA A 1 96 ? -11.960 -15.034 9.699 1.00 47.88 96 ALA A N 1
ATOM 793 C CA . ALA A 1 96 ? -10.651 -14.856 9.059 1.00 47.88 96 ALA A CA 1
ATOM 794 C C . ALA A 1 96 ? -10.157 -16.138 8.355 1.00 47.88 96 ALA A C 1
ATOM 796 O O . ALA A 1 96 ? -9.627 -16.060 7.251 1.00 47.88 96 ALA A O 1
ATOM 797 N N . ILE A 1 97 ? -10.404 -17.325 8.932 1.00 48.62 97 ILE A N 1
ATOM 798 C CA . ILE A 1 97 ? -9.915 -18.609 8.394 1.00 48.62 97 ILE A CA 1
ATOM 799 C C . ILE A 1 97 ? -10.775 -19.125 7.225 1.00 48.62 97 ILE A C 1
ATOM 801 O O . ILE A 1 97 ? -10.252 -19.843 6.376 1.00 48.62 97 ILE A O 1
ATOM 805 N N . ILE A 1 98 ? -12.070 -18.777 7.132 1.00 47.28 98 ILE A N 1
ATOM 806 C CA . ILE A 1 98 ? -12.992 -19.409 6.158 1.00 47.28 98 ILE A CA 1
ATOM 807 C C . ILE A 1 98 ? -13.509 -18.454 5.063 1.00 47.28 98 ILE A C 1
ATOM 809 O O . ILE A 1 98 ? -13.851 -18.915 3.982 1.00 47.28 98 ILE A O 1
ATOM 813 N N . LEU A 1 99 ? -13.561 -17.131 5.258 1.00 50.62 99 LEU A N 1
ATOM 814 C CA . LEU A 1 99 ? -14.228 -16.236 4.286 1.00 50.62 99 LEU A CA 1
ATOM 815 C C . LEU A 1 99 ? -13.287 -15.508 3.312 1.00 50.62 99 LEU A C 1
ATOM 817 O O . LEU A 1 99 ? -13.681 -15.275 2.168 1.00 50.62 99 LEU A O 1
ATOM 821 N N . ILE A 1 100 ? -12.068 -15.151 3.732 1.00 52.34 100 ILE A N 1
ATOM 822 C CA . ILE A 1 100 ? -11.117 -14.389 2.898 1.00 52.34 100 ILE A CA 1
ATOM 823 C C . ILE A 1 100 ? -10.177 -15.302 2.080 1.00 52.34 100 ILE A C 1
ATOM 825 O O . ILE A 1 100 ? -10.043 -15.062 0.879 1.00 52.34 100 ILE A O 1
ATOM 829 N N . PRO A 1 101 ? -9.632 -16.415 2.618 1.00 52.25 101 PRO A N 1
ATOM 830 C CA . PRO A 1 101 ? -8.779 -17.318 1.832 1.00 52.25 101 PRO A CA 1
ATOM 831 C C . PRO A 1 101 ? -9.503 -18.009 0.663 1.00 52.25 101 PRO A C 1
ATOM 833 O O . PRO A 1 101 ? -8.872 -18.486 -0.277 1.00 52.25 101 PRO A O 1
ATOM 836 N N . PHE A 1 102 ? -10.838 -18.080 0.703 1.00 55.31 102 PHE A N 1
ATOM 837 C CA . PHE A 1 102 ? -11.640 -18.659 -0.380 1.00 55.31 102 PHE A CA 1
ATOM 838 C C . PHE A 1 102 ? -11.947 -17.662 -1.506 1.00 55.31 102 PHE A C 1
ATOM 840 O O . PHE A 1 102 ? -12.344 -18.081 -2.593 1.00 55.31 102 PHE A O 1
ATOM 847 N N . CYS A 1 103 ? -11.760 -16.354 -1.285 1.00 63.59 103 CYS A N 1
ATOM 848 C CA . CYS A 1 103 ? -11.927 -15.342 -2.328 1.00 63.59 103 CYS A CA 1
ATOM 849 C C . CYS A 1 103 ? -10.588 -14.843 -2.880 1.00 63.59 103 CYS A C 1
ATOM 851 O O . CYS A 1 103 ? -10.516 -14.489 -4.054 1.00 63.59 103 CYS A O 1
ATOM 853 N N . CYS A 1 104 ? -9.535 -14.835 -2.061 1.00 68.94 104 CYS A N 1
ATOM 854 C CA . CYS A 1 104 ? -8.222 -14.292 -2.383 1.00 68.94 104 CYS A CA 1
ATOM 855 C C . CYS A 1 104 ? -7.106 -15.244 -1.909 1.00 68.94 104 CYS A C 1
ATOM 857 O O . CYS A 1 104 ? -7.305 -16.054 -1.014 1.00 68.94 104 CYS A O 1
ATOM 859 N N . ASN A 1 105 ? -5.937 -15.183 -2.557 1.00 80.25 105 ASN A N 1
ATOM 860 C CA . ASN A 1 105 ? -4.751 -15.958 -2.172 1.00 80.25 105 ASN A CA 1
ATOM 861 C C . ASN A 1 105 ? -3.553 -15.014 -2.033 1.00 80.25 105 ASN A C 1
ATOM 863 O O . ASN A 1 105 ? -2.730 -14.899 -2.950 1.00 80.25 105 ASN A O 1
ATOM 867 N N . ALA A 1 106 ? -3.467 -14.302 -0.912 1.00 81.00 106 ALA A N 1
ATOM 868 C CA . ALA A 1 106 ? -2.395 -13.348 -0.646 1.00 81.00 106 ALA A CA 1
ATOM 869 C C . ALA A 1 106 ? -1.008 -13.998 -0.764 1.00 81.00 106 ALA A C 1
ATOM 871 O O . ALA A 1 106 ? -0.133 -13.465 -1.450 1.00 81.00 106 ALA A O 1
ATOM 872 N N . THR A 1 107 ? -0.834 -15.193 -0.192 1.00 78.12 107 THR A N 1
ATOM 873 C CA . THR A 1 107 ? 0.440 -15.931 -0.138 1.00 78.12 107 THR A CA 1
ATOM 874 C C . THR A 1 107 ? 1.065 -16.172 -1.515 1.00 78.12 107 THR A C 1
ATOM 876 O O . THR A 1 107 ? 2.289 -16.152 -1.657 1.00 78.12 107 THR A O 1
ATOM 879 N N . GLY A 1 108 ? 0.248 -16.422 -2.541 1.00 80.44 108 GLY A N 1
ATOM 880 C CA . GLY A 1 108 ? 0.727 -16.725 -3.895 1.00 80.44 108 GLY A CA 1
ATOM 881 C C . GLY A 1 108 ? 0.506 -15.624 -4.932 1.00 80.44 108 GLY A C 1
ATOM 882 O O . GLY A 1 108 ? 1.164 -15.632 -5.977 1.00 80.44 108 GLY A O 1
ATOM 883 N N . SER A 1 109 ? -0.430 -14.704 -4.687 1.00 86.88 109 SER A N 1
ATOM 884 C CA . SER A 1 109 ? -0.946 -13.815 -5.734 1.00 86.88 109 SER A CA 1
ATOM 885 C C . SER A 1 109 ? -0.984 -12.335 -5.379 1.00 86.88 109 SER A C 1
ATOM 887 O O . SER A 1 109 ? -1.331 -11.553 -6.256 1.00 86.88 109 SER A O 1
ATOM 889 N N . LEU A 1 110 ? -0.585 -11.921 -4.169 1.00 89.62 110 LEU A N 1
ATOM 890 C CA . LEU A 1 110 ? -0.549 -10.503 -3.785 1.00 89.62 110 LEU A CA 1
ATOM 891 C C . LEU A 1 110 ? 0.368 -9.669 -4.691 1.00 89.62 110 LEU A C 1
ATOM 893 O O . LEU A 1 110 ? -0.006 -8.576 -5.121 1.00 89.62 110 LEU A O 1
ATOM 897 N N . PHE A 1 111 ? 1.556 -10.193 -4.999 1.00 93.69 111 PHE A N 1
ATOM 898 C CA . PHE A 1 111 ? 2.562 -9.533 -5.830 1.00 93.69 111 PHE A CA 1
ATOM 899 C C . PHE A 1 111 ? 2.839 -10.312 -7.112 1.00 93.69 111 PHE A C 1
ATOM 901 O O . PHE A 1 111 ? 2.741 -11.539 -7.142 1.00 93.69 111 PHE A O 1
ATOM 908 N N . LEU A 1 112 ? 3.236 -9.600 -8.165 1.00 95.00 112 LEU A N 1
ATOM 909 C CA . LEU A 1 112 ? 3.834 -10.216 -9.342 1.00 95.00 112 LEU A CA 1
ATOM 910 C C . LEU A 1 112 ? 5.254 -10.689 -9.010 1.00 95.00 112 LEU A C 1
ATOM 912 O O . LEU A 1 112 ? 6.059 -9.949 -8.448 1.00 95.00 112 LEU A O 1
ATOM 916 N N . THR A 1 113 ? 5.549 -11.927 -9.380 1.00 93.56 113 THR A N 1
ATOM 917 C CA . THR A 1 113 ? 6.822 -12.625 -9.168 1.00 93.56 113 THR A CA 1
ATOM 918 C C . THR A 1 113 ? 7.221 -13.322 -10.464 1.00 93.56 113 THR A C 1
ATOM 920 O O . THR A 1 113 ? 6.371 -13.552 -11.328 1.00 93.56 113 THR A O 1
ATOM 923 N N . LYS A 1 114 ? 8.481 -13.748 -10.583 1.00 93.94 114 LYS A N 1
ATOM 924 C CA . LYS A 1 114 ? 8.910 -14.588 -11.718 1.00 93.94 114 LYS A CA 1
ATOM 925 C C . LYS A 1 114 ? 8.144 -15.912 -11.805 1.00 93.94 114 LYS A C 1
ATOM 927 O O . LYS A 1 114 ? 8.001 -16.485 -12.877 1.00 93.94 114 LYS A O 1
ATOM 932 N N . ARG A 1 115 ? 7.623 -16.404 -10.675 1.00 91.56 115 ARG A N 1
ATOM 933 C CA . ARG A 1 115 ? 6.879 -17.669 -10.605 1.00 91.56 115 ARG A CA 1
ATOM 934 C C . ARG A 1 115 ? 5.444 -17.551 -11.118 1.00 91.56 115 ARG A C 1
ATOM 936 O O . ARG A 1 115 ? 4.934 -18.503 -11.699 1.00 91.56 115 ARG A O 1
ATOM 943 N N . ASN A 1 116 ? 4.773 -16.431 -10.852 1.00 92.31 116 ASN A N 1
ATOM 944 C CA . ASN A 1 116 ? 3.355 -16.244 -11.193 1.00 92.31 116 ASN A CA 1
ATOM 945 C C . ASN A 1 116 ? 3.123 -15.322 -12.398 1.00 92.31 116 ASN A C 1
ATOM 947 O O . ASN A 1 116 ? 1.975 -15.060 -12.755 1.00 92.31 116 ASN A O 1
ATOM 951 N N . THR A 1 117 ? 4.199 -14.822 -13.006 1.00 95.31 117 THR A N 1
ATOM 952 C CA . THR A 1 117 ? 4.145 -13.940 -14.166 1.00 95.31 117 THR A CA 1
ATOM 953 C C . THR A 1 117 ? 5.162 -14.384 -15.205 1.00 95.31 117 THR A C 1
ATOM 955 O O . THR A 1 117 ? 6.348 -14.386 -14.917 1.00 95.31 117 THR A O 1
ATOM 958 N N . ALA A 1 118 ? 4.726 -14.716 -16.418 1.00 96.94 118 ALA A N 1
ATOM 959 C CA . ALA A 1 118 ? 5.616 -15.102 -17.509 1.00 96.94 118 ALA A CA 1
ATOM 960 C C . ALA A 1 118 ? 6.053 -13.898 -18.361 1.00 96.94 118 ALA A C 1
ATOM 962 O O . ALA A 1 118 ? 5.329 -12.910 -18.519 1.00 96.94 118 ALA A O 1
ATOM 963 N N . VAL A 1 119 ? 7.223 -14.000 -18.998 1.00 97.50 119 VAL A N 1
ATOM 964 C CA . VAL A 1 119 ? 7.607 -13.087 -20.086 1.00 97.50 119 VAL A CA 1
ATOM 965 C C . VAL A 1 119 ? 6.563 -13.173 -21.203 1.00 97.50 119 VAL A C 1
ATOM 967 O O . VAL A 1 119 ? 6.075 -14.251 -21.527 1.00 97.50 119 VAL A O 1
ATOM 970 N N . ASN A 1 120 ? 6.223 -12.032 -21.800 1.00 97.50 120 ASN A N 1
ATOM 971 C CA . ASN A 1 120 ? 5.142 -11.842 -22.769 1.00 97.50 120 ASN A CA 1
ATOM 972 C C . ASN A 1 120 ? 3.717 -12.035 -22.236 1.00 97.50 120 ASN A C 1
ATOM 974 O O . ASN A 1 120 ? 2.777 -11.848 -23.009 1.00 97.50 120 ASN A O 1
ATOM 978 N N . GLN A 1 121 ? 3.526 -12.333 -20.948 1.00 97.56 121 GLN A N 1
ATOM 979 C CA . GLN A 1 121 ? 2.191 -12.367 -20.364 1.00 97.56 121 GLN A CA 1
ATOM 980 C C . GLN A 1 121 ? 1.540 -10.984 -20.423 1.00 97.56 121 GLN A C 1
ATOM 982 O O . GLN A 1 121 ? 2.157 -9.963 -20.104 1.00 97.56 121 GLN A O 1
ATOM 987 N N . THR A 1 122 ? 0.266 -10.962 -20.800 1.00 97.31 122 THR A N 1
ATOM 988 C CA . THR A 1 122 ? -0.560 -9.759 -20.767 1.00 97.31 122 THR A CA 1
ATOM 989 C C . THR A 1 122 ? -1.109 -9.546 -19.359 1.00 97.31 122 THR A C 1
ATOM 991 O O . THR A 1 122 ? -1.879 -10.355 -18.844 1.00 97.31 122 THR A O 1
ATOM 994 N N . ILE A 1 123 ? -0.717 -8.437 -18.742 1.00 97.19 123 ILE A N 1
ATOM 995 C CA . ILE A 1 123 ?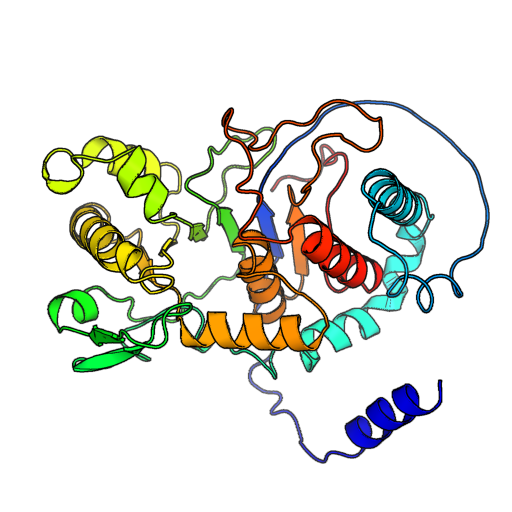 -1.144 -8.001 -17.417 1.00 97.19 123 ILE A CA 1
ATOM 996 C C . ILE A 1 123 ? -2.266 -6.969 -17.584 1.00 97.19 123 ILE A C 1
ATOM 998 O O . ILE A 1 123 ? -2.034 -5.902 -18.159 1.00 97.19 123 ILE A O 1
ATOM 1002 N N . PRO A 1 124 ? -3.491 -7.255 -17.123 1.00 96.25 124 PRO A N 1
ATOM 1003 C CA . PRO A 1 124 ? -4.573 -6.280 -17.153 1.00 96.25 124 PRO A CA 1
ATOM 1004 C C . PRO A 1 124 ? -4.347 -5.191 -16.104 1.00 96.25 124 PRO A C 1
ATOM 1006 O O . PRO A 1 124 ? -3.703 -5.441 -15.088 1.00 96.25 124 PRO A O 1
ATOM 1009 N N . TYR A 1 125 ? -4.928 -4.012 -16.300 1.00 95.62 125 TYR A N 1
ATOM 1010 C CA . TYR A 1 125 ? -4.978 -3.013 -15.236 1.00 95.62 125 TYR A CA 1
ATOM 1011 C C . TYR A 1 125 ? -6.131 -3.297 -14.266 1.00 95.62 125 TYR A C 1
ATOM 1013 O O . TYR A 1 125 ? -7.139 -3.922 -14.612 1.00 95.62 125 TYR A O 1
ATOM 1021 N N . GLU A 1 126 ? -5.970 -2.844 -13.025 1.00 92.62 126 GLU A N 1
ATOM 1022 C CA . GLU A 1 126 ? -6.983 -2.968 -11.974 1.00 92.62 126 GLU A CA 1
ATOM 1023 C C . GLU A 1 126 ? -8.251 -2.176 -12.327 1.00 92.62 126 GLU A C 1
ATOM 1025 O O . GLU A 1 126 ? -9.358 -2.691 -12.199 1.00 92.62 126 GLU A O 1
ATOM 1030 N N . THR A 1 127 ? -8.080 -0.941 -12.805 1.00 88.00 127 THR A N 1
ATOM 1031 C CA . THR A 1 127 ? -9.177 0.023 -13.014 1.00 88.00 127 THR A CA 1
ATOM 1032 C C . THR A 1 127 ? -9.486 0.316 -14.484 1.00 88.00 127 THR A C 1
ATOM 1034 O O . THR A 1 127 ? -10.507 0.929 -14.785 1.00 88.00 127 THR A O 1
ATOM 1037 N N . ASP A 1 128 ? -8.628 -0.125 -15.406 1.00 86.25 128 ASP A N 1
ATOM 1038 C CA . ASP A 1 128 ? -8.761 0.111 -16.845 1.00 86.25 128 ASP A CA 1
ATOM 1039 C C . ASP A 1 128 ? -8.952 -1.224 -17.574 1.00 86.25 128 ASP A C 1
ATOM 1041 O O . ASP A 1 128 ? -8.098 -2.110 -17.528 1.00 86.25 128 ASP A O 1
ATOM 1045 N N . THR A 1 129 ? -10.100 -1.377 -18.234 1.00 85.44 129 THR A N 1
ATOM 1046 C CA . THR A 1 129 ? -10.471 -2.594 -18.970 1.00 85.44 129 THR A CA 1
ATOM 1047 C C . THR A 1 129 ? -10.057 -2.569 -20.439 1.00 85.44 129 THR A C 1
ATOM 1049 O O . THR A 1 129 ? -10.147 -3.598 -21.105 1.00 85.44 129 THR A O 1
ATOM 1052 N N . LYS A 1 130 ? -9.623 -1.417 -20.960 1.00 91.44 130 LYS A N 1
ATOM 1053 C CA . LYS A 1 130 ? -9.278 -1.228 -22.376 1.00 91.44 130 LYS A CA 1
ATOM 1054 C C . LYS A 1 130 ? -7.800 -1.467 -22.637 1.00 91.44 130 LYS A C 1
ATOM 1056 O O . LYS A 1 130 ? -7.430 -1.914 -23.720 1.00 91.44 130 LYS A O 1
ATOM 1061 N N . HIS A 1 131 ? -6.961 -1.168 -21.654 1.00 95.44 131 HIS A N 1
ATOM 1062 C CA . HIS A 1 131 ? -5.519 -1.287 -21.784 1.00 95.44 131 HIS A CA 1
ATOM 1063 C C . HIS A 1 131 ? -4.981 -2.498 -21.034 1.00 95.44 131 HIS A C 1
ATOM 1065 O O . HIS A 1 131 ? -5.550 -2.983 -20.057 1.00 95.44 131 HIS A O 1
ATOM 1071 N N . THR A 1 132 ? -3.831 -2.977 -21.492 1.00 96.88 132 THR A N 1
ATOM 1072 C CA . THR A 1 132 ? -3.062 -4.027 -20.830 1.00 96.88 132 THR A CA 1
ATOM 1073 C C . THR A 1 132 ? -1.574 -3.722 -20.955 1.00 96.88 132 THR A C 1
ATOM 1075 O O . THR A 1 132 ? -1.158 -2.899 -21.773 1.00 96.88 132 THR A O 1
ATOM 1078 N N . TYR A 1 133 ? -0.763 -4.358 -20.120 1.00 97.19 133 TYR A N 1
ATOM 1079 C CA . TYR A 1 133 ? 0.687 -4.279 -20.171 1.00 97.19 133 TYR A CA 1
ATOM 1080 C C . TYR A 1 133 ? 1.268 -5.636 -20.547 1.00 97.19 133 TYR A C 1
ATOM 1082 O O . TYR A 1 133 ? 1.011 -6.629 -19.874 1.00 97.19 133 TYR A O 1
ATOM 1090 N N . ARG A 1 134 ? 2.086 -5.695 -21.597 1.00 97.56 134 ARG A N 1
ATOM 1091 C CA . ARG A 1 134 ? 2.806 -6.920 -21.955 1.00 97.56 134 ARG A CA 1
ATOM 1092 C C . ARG A 1 134 ? 4.108 -6.992 -21.162 1.00 97.56 134 ARG A C 1
ATOM 1094 O O . ARG A 1 134 ? 4.988 -6.151 -21.349 1.00 97.56 134 ARG A O 1
ATOM 1101 N N . MET A 1 135 ? 4.231 -7.993 -20.290 1.00 97.50 135 MET A N 1
ATOM 1102 C CA . MET A 1 135 ? 5.426 -8.196 -19.475 1.00 97.50 135 MET A CA 1
ATOM 1103 C C . MET A 1 135 ? 6.645 -8.423 -20.372 1.00 97.50 135 MET A C 1
ATOM 1105 O O . MET A 1 135 ? 6.689 -9.383 -21.138 1.00 97.50 135 MET A O 1
ATOM 1109 N N . ASN A 1 136 ? 7.644 -7.547 -20.285 1.00 96.31 136 ASN A N 1
ATOM 1110 C CA . ASN A 1 136 ? 8.889 -7.700 -21.035 1.00 96.31 136 ASN A CA 1
ATOM 1111 C C . ASN A 1 136 ? 9.969 -8.388 -20.188 1.00 96.31 136 ASN A C 1
ATOM 1113 O O . ASN A 1 136 ? 9.909 -8.380 -18.959 1.00 96.31 136 ASN A O 1
ATOM 1117 N N . ALA A 1 137 ? 10.975 -8.953 -20.858 1.00 97.31 137 ALA A N 1
ATOM 1118 C CA . ALA A 1 137 ? 12.048 -9.700 -20.206 1.00 97.31 137 ALA A CA 1
ATOM 1119 C C . ALA A 1 137 ? 12.867 -8.847 -19.221 1.00 97.31 137 ALA A C 1
ATOM 1121 O O . ALA A 1 137 ? 13.231 -9.333 -18.156 1.00 97.31 137 ALA A O 1
ATOM 1122 N N . ALA A 1 138 ? 13.116 -7.570 -19.535 1.00 95.44 138 ALA A N 1
ATOM 1123 C CA . ALA A 1 138 ? 13.914 -6.692 -18.680 1.00 95.44 138 ALA A CA 1
ATOM 1124 C C . ALA A 1 138 ? 13.243 -6.450 -17.318 1.00 95.44 138 ALA A C 1
ATOM 1126 O O . ALA A 1 138 ? 13.894 -6.567 -16.286 1.00 95.44 138 ALA A O 1
ATOM 1127 N N . ILE A 1 139 ? 11.938 -6.162 -17.306 1.00 96.06 139 ILE A N 1
ATOM 1128 C CA . ILE A 1 139 ? 11.173 -5.996 -16.064 1.00 96.06 139 ILE A CA 1
ATOM 1129 C C . ILE A 1 139 ? 10.988 -7.337 -15.356 1.00 96.06 139 ILE A C 1
ATOM 1131 O O . ILE A 1 139 ? 11.200 -7.410 -14.150 1.00 96.06 139 ILE A O 1
ATOM 1135 N N . HIS A 1 140 ? 10.653 -8.399 -16.093 1.00 96.69 140 HIS A N 1
ATOM 1136 C CA . HIS A 1 140 ? 10.496 -9.741 -15.532 1.00 96.69 140 HIS A CA 1
ATOM 1137 C C . HIS A 1 140 ? 11.751 -10.206 -14.775 1.00 96.69 140 HIS A C 1
ATOM 1139 O O . HIS A 1 140 ? 11.648 -10.758 -13.684 1.00 96.69 140 HIS A O 1
ATOM 1145 N N . ASN A 1 141 ? 12.945 -9.935 -15.309 1.00 95.19 141 ASN A N 1
ATOM 1146 C CA . ASN A 1 141 ? 14.209 -10.314 -14.675 1.00 95.19 141 ASN A CA 1
ATOM 1147 C C . ASN A 1 141 ? 14.456 -9.624 -13.325 1.00 95.19 141 ASN A C 1
ATOM 1149 O O . ASN A 1 141 ? 15.188 -10.179 -12.507 1.00 95.19 141 ASN A O 1
ATOM 1153 N N . MET A 1 142 ? 13.828 -8.469 -13.090 1.00 95.25 142 MET A N 1
ATOM 1154 C CA . MET A 1 142 ? 13.899 -7.716 -11.834 1.00 95.25 142 MET A CA 1
ATOM 1155 C C . MET A 1 142 ? 12.742 -8.032 -10.868 1.00 95.25 142 MET A C 1
ATOM 1157 O O . MET A 1 142 ? 12.713 -7.492 -9.764 1.00 95.25 142 MET A O 1
ATOM 1161 N N . LEU A 1 143 ? 11.775 -8.878 -11.253 1.00 93.88 143 LEU A N 1
ATOM 1162 C CA . LEU A 1 143 ? 10.740 -9.345 -10.326 1.00 93.88 143 LEU A CA 1
ATOM 1163 C C . LEU A 1 143 ? 11.345 -10.288 -9.270 1.00 93.88 143 LEU A C 1
ATOM 1165 O O . LEU A 1 143 ? 12.298 -11.011 -9.569 1.00 93.88 143 LEU A O 1
ATOM 1169 N N . PRO A 1 144 ? 10.781 -10.345 -8.053 1.00 90.12 144 PRO A N 1
ATOM 1170 C CA . PRO A 1 144 ? 11.265 -11.253 -7.017 1.00 90.12 144 PRO A CA 1
ATOM 1171 C C . PRO A 1 144 ? 11.074 -12.735 -7.401 1.00 90.12 144 PRO A C 1
ATOM 1173 O O . PRO A 1 144 ? 10.077 -13.110 -8.030 1.00 90.12 144 PRO A O 1
ATOM 1176 N N . GLU A 1 145 ? 12.031 -13.577 -6.990 1.00 82.19 145 GLU A N 1
ATOM 1177 C CA . GLU A 1 145 ? 12.022 -15.045 -7.164 1.00 82.19 145 GLU A CA 1
ATOM 1178 C C . GLU A 1 145 ? 11.091 -15.753 -6.165 1.00 82.19 145 GLU A C 1
ATOM 1180 O O . GLU A 1 145 ? 10.439 -16.748 -6.484 1.00 82.19 145 GLU A O 1
ATOM 1185 N N . VAL A 1 146 ? 11.047 -15.260 -4.925 1.00 65.00 146 VAL A N 1
ATOM 1186 C CA . VAL A 1 146 ? 10.500 -15.993 -3.776 1.00 65.00 146 VAL A CA 1
ATOM 1187 C C . VAL A 1 146 ? 9.159 -15.412 -3.336 1.00 65.00 146 VAL A C 1
ATOM 1189 O O . VAL A 1 146 ? 8.896 -14.219 -3.497 1.00 65.00 146 VAL A O 1
ATOM 1192 N N . ARG A 1 147 ? 8.320 -16.261 -2.724 1.00 59.19 147 ARG A N 1
ATOM 1193 C CA . ARG A 1 147 ? 7.236 -15.791 -1.854 1.00 59.19 147 ARG A CA 1
ATOM 1194 C C . ARG A 1 147 ? 7.876 -14.960 -0.754 1.00 59.19 147 ARG A C 1
ATOM 1196 O O . ARG A 1 147 ? 8.882 -15.372 -0.180 1.00 59.19 147 ARG A O 1
ATOM 1203 N N . VAL A 1 148 ? 7.318 -13.792 -0.485 1.00 52.97 148 VAL A N 1
ATOM 1204 C CA . VAL A 1 148 ? 7.810 -12.967 0.609 1.00 52.97 148 VAL A CA 1
ATOM 1205 C C . VAL A 1 148 ? 7.354 -13.652 1.900 1.00 52.97 148 VAL A C 1
ATOM 1207 O O . VAL A 1 148 ? 6.181 -13.590 2.258 1.00 52.97 148 VAL A O 1
ATOM 1210 N N . TYR A 1 149 ? 8.242 -14.449 2.500 1.00 50.50 149 TYR A N 1
ATOM 1211 C CA . TYR A 1 149 ? 7.979 -15.142 3.757 1.00 50.50 149 TYR A CA 1
ATOM 1212 C C . TYR A 1 149 ? 8.220 -14.169 4.892 1.00 50.50 149 TYR A C 1
ATOM 1214 O O . TYR A 1 149 ? 9.296 -13.580 4.998 1.00 50.50 149 TYR A O 1
ATOM 1222 N N . PHE A 1 150 ? 7.227 -14.024 5.752 1.00 53.31 150 PHE A N 1
ATOM 1223 C CA . PHE A 1 150 ? 7.318 -13.134 6.883 1.00 53.31 150 PHE A CA 1
ATOM 1224 C C . PHE A 1 150 ? 6.890 -13.890 8.133 1.00 53.31 150 PHE A C 1
ATOM 1226 O O . PHE A 1 150 ? 5.833 -14.510 8.141 1.00 53.31 150 PHE A O 1
ATOM 1233 N N . PHE A 1 151 ? 7.725 -13.863 9.171 1.00 49.41 151 PHE A N 1
ATOM 1234 C CA . PHE A 1 151 ? 7.394 -14.424 10.487 1.00 49.41 151 PHE A CA 1
ATOM 1235 C C . PHE A 1 151 ? 6.733 -13.377 11.401 1.00 49.41 151 PHE A C 1
ATOM 1237 O O . PHE A 1 151 ? 5.997 -13.730 12.314 1.00 49.41 151 PHE A O 1
ATOM 1244 N N . PHE A 1 152 ? 6.953 -12.089 11.116 1.00 58.22 152 PHE A N 1
ATOM 1245 C CA . PHE A 1 152 ? 6.256 -10.934 11.682 1.00 58.22 152 PHE A CA 1
ATOM 1246 C C . PHE A 1 152 ? 6.199 -9.839 10.619 1.00 58.22 152 PHE A C 1
ATOM 1248 O O . PHE A 1 152 ? 7.148 -9.707 9.848 1.00 58.22 152 PHE A O 1
ATOM 1255 N N . LEU A 1 153 ? 5.123 -9.053 10.593 1.00 79.25 153 LEU A N 1
ATOM 1256 C CA . LEU A 1 153 ? 4.850 -8.132 9.495 1.00 79.25 153 LEU A CA 1
ATOM 1257 C C . LEU A 1 153 ? 4.461 -6.743 9.984 1.00 79.25 153 LEU A C 1
ATOM 1259 O O . LEU A 1 153 ? 3.432 -6.552 10.618 1.00 79.25 153 LEU A O 1
ATOM 1263 N N . CYS A 1 154 ? 5.250 -5.740 9.633 1.00 87.81 154 CYS A N 1
ATOM 1264 C CA . CYS A 1 154 ? 4.870 -4.343 9.766 1.00 87.81 154 CYS A CA 1
ATOM 1265 C C . CYS A 1 154 ? 4.625 -3.742 8.381 1.00 87.81 154 CYS A C 1
ATOM 1267 O O . CYS A 1 154 ? 5.552 -3.609 7.572 1.00 87.81 154 CYS A O 1
ATOM 1269 N N . PHE A 1 155 ? 3.365 -3.392 8.118 1.00 90.56 155 PHE A N 1
ATOM 1270 C CA . PHE A 1 155 ? 2.920 -2.788 6.868 1.00 90.56 155 PHE A CA 1
ATOM 1271 C C . PHE A 1 155 ? 2.733 -1.280 7.051 1.00 90.56 155 PHE A C 1
ATOM 1273 O O . PHE A 1 155 ? 1.917 -0.814 7.852 1.00 90.56 155 PHE A O 1
ATOM 1280 N N . ARG A 1 156 ? 3.477 -0.509 6.257 1.00 91.25 156 ARG A N 1
ATOM 1281 C CA . ARG A 1 156 ? 3.411 0.955 6.205 1.00 91.25 156 ARG A CA 1
ATOM 1282 C C . ARG A 1 156 ? 2.962 1.438 4.836 1.00 91.25 156 ARG A C 1
ATOM 1284 O O . ARG A 1 156 ? 2.973 0.701 3.849 1.00 91.25 156 ARG A O 1
ATOM 1291 N N . PHE A 1 157 ? 2.593 2.710 4.761 1.00 90.56 157 PHE A N 1
ATOM 1292 C CA . PHE A 1 157 ? 1.953 3.264 3.575 1.00 90.56 157 PHE A CA 1
ATOM 1293 C C . PHE A 1 157 ? 2.640 4.537 3.101 1.00 90.56 157 PHE A C 1
ATOM 1295 O O . PHE A 1 157 ? 3.065 5.359 3.899 1.00 90.56 157 PHE A O 1
ATOM 1302 N N . ASN A 1 158 ? 2.697 4.698 1.783 1.00 90.69 158 ASN A N 1
ATOM 1303 C CA . ASN A 1 158 ? 2.989 5.942 1.067 1.00 90.69 158 ASN A CA 1
ATOM 1304 C C . ASN A 1 158 ? 4.252 6.683 1.532 1.00 90.69 158 ASN A C 1
ATOM 1306 O O . ASN A 1 158 ? 4.214 7.898 1.721 1.00 90.69 158 ASN A O 1
ATOM 1310 N N . LEU A 1 159 ? 5.358 5.954 1.730 1.00 93.75 159 LEU A N 1
ATOM 1311 C CA . LEU A 1 159 ? 6.610 6.520 2.249 1.00 93.75 159 LEU A CA 1
ATOM 1312 C C . LEU A 1 159 ? 6.373 7.407 3.487 1.00 93.75 159 LEU A C 1
ATOM 1314 O O . LEU A 1 159 ? 6.911 8.510 3.584 1.00 93.75 159 LEU A O 1
ATOM 1318 N N . ALA A 1 160 ? 5.533 6.962 4.421 1.00 90.38 160 ALA A N 1
ATOM 1319 C CA . ALA A 1 160 ? 5.266 7.693 5.653 1.00 90.38 160 ALA A CA 1
ATOM 1320 C C . ALA A 1 160 ? 6.518 7.782 6.543 1.00 90.38 160 ALA A C 1
ATOM 1322 O O . ALA A 1 160 ? 7.334 6.850 6.578 1.00 90.38 160 ALA A O 1
ATOM 1323 N N . LEU A 1 161 ? 6.708 8.909 7.239 1.00 90.19 161 LEU A N 1
ATOM 1324 C CA . LEU A 1 161 ? 7.817 9.062 8.193 1.00 90.19 161 LEU A CA 1
ATOM 1325 C C . LEU A 1 161 ? 7.682 8.039 9.334 1.00 90.19 161 LEU A C 1
ATOM 1327 O O . LEU A 1 161 ? 6.581 7.573 9.637 1.00 90.19 161 LEU A O 1
ATOM 1331 N N . ILE A 1 162 ? 8.806 7.663 9.940 1.00 88.94 162 ILE A N 1
ATOM 1332 C CA . ILE A 1 162 ? 8.856 6.737 11.078 1.00 88.94 162 ILE A CA 1
ATOM 1333 C C . ILE A 1 162 ? 9.554 7.410 12.257 1.00 88.94 162 ILE A C 1
ATOM 1335 O O . ILE A 1 162 ? 10.431 8.247 12.056 1.00 88.94 162 ILE A O 1
ATOM 1339 N N . ASN A 1 163 ? 9.146 7.056 13.470 1.00 86.00 163 ASN A N 1
ATOM 1340 C CA . ASN A 1 163 ? 9.735 7.505 14.728 1.00 86.00 163 ASN A CA 1
ATOM 1341 C C . ASN A 1 163 ? 9.540 6.410 15.784 1.00 86.00 163 ASN A C 1
ATOM 1343 O O . ASN A 1 163 ? 8.724 5.513 15.599 1.00 86.00 163 ASN A O 1
ATOM 1347 N N . ASP A 1 164 ? 10.291 6.459 16.872 1.00 85.88 164 ASP A N 1
ATOM 1348 C CA . ASP A 1 164 ? 10.216 5.493 17.969 1.00 85.88 164 ASP A CA 1
ATOM 1349 C C . ASP A 1 164 ? 9.155 5.836 19.028 1.00 85.88 164 ASP A C 1
ATOM 1351 O O . ASP A 1 164 ? 8.832 4.979 19.849 1.00 85.88 164 ASP A O 1
ATOM 1355 N N . SER A 1 165 ? 8.587 7.046 18.995 1.00 82.75 165 SER A N 1
ATOM 1356 C CA . SER A 1 165 ? 7.612 7.506 19.989 1.00 82.75 165 SER A CA 1
ATOM 1357 C C . SER A 1 165 ? 6.192 6.999 19.728 1.00 82.75 165 SER A C 1
ATOM 1359 O O . SER A 1 165 ? 5.510 6.569 20.655 1.00 82.75 165 SER A O 1
ATOM 1361 N N . ASP A 1 166 ? 5.758 7.025 18.467 1.00 81.12 166 ASP A N 1
ATOM 1362 C CA . ASP A 1 166 ? 4.346 6.878 18.106 1.00 81.12 166 ASP A CA 1
ATOM 1363 C C . ASP A 1 166 ? 4.125 5.719 17.143 1.00 81.12 166 ASP A C 1
ATOM 1365 O O . ASP A 1 166 ? 3.234 4.890 17.325 1.00 81.12 166 ASP A O 1
ATOM 1369 N N . VAL A 1 167 ? 4.921 5.688 16.074 1.00 83.19 167 VAL A N 1
ATOM 1370 C CA . VAL A 1 167 ? 4.681 4.801 14.932 1.00 83.19 167 VAL A CA 1
ATOM 1371 C C . VAL A 1 167 ? 5.688 3.663 14.848 1.00 83.19 167 VAL A C 1
ATOM 1373 O O . VAL A 1 167 ? 5.594 2.835 13.949 1.00 83.19 167 VAL A O 1
ATOM 1376 N N . GLY A 1 168 ? 6.664 3.597 15.745 1.00 87.69 168 GLY A N 1
ATOM 1377 C CA . GLY A 1 168 ? 7.736 2.606 15.719 1.00 87.69 168 GLY A CA 1
ATOM 1378 C C . GLY A 1 168 ? 8.663 2.698 14.496 1.00 87.69 168 GLY A C 1
ATOM 1379 O O . GLY A 1 168 ? 8.383 3.351 13.486 1.00 87.69 168 GLY A O 1
ATOM 1380 N N . LEU A 1 169 ? 9.779 1.971 14.574 1.00 88.94 169 LEU A N 1
ATOM 1381 C CA . LEU A 1 169 ? 10.820 1.965 13.536 1.00 88.94 169 LEU A CA 1
ATOM 1382 C C . LEU A 1 169 ? 10.724 0.760 12.590 1.00 88.94 169 LEU A C 1
ATOM 1384 O O . LEU A 1 169 ? 11.149 0.828 11.436 1.00 88.94 169 LEU A O 1
ATOM 1388 N N . LYS A 1 170 ? 10.141 -0.351 13.053 1.00 89.81 170 LYS A N 1
ATOM 1389 C CA . LYS A 1 170 ? 10.060 -1.594 12.279 1.00 89.81 170 LYS A CA 1
ATOM 1390 C C . LYS A 1 170 ? 9.256 -1.396 10.996 1.00 89.81 170 LYS A C 1
ATOM 1392 O O . LYS A 1 170 ? 8.173 -0.816 11.033 1.00 89.81 170 LYS A O 1
ATOM 1397 N N . THR A 1 171 ? 9.760 -1.896 9.873 1.00 90.88 171 THR A N 1
ATOM 1398 C CA . THR A 1 171 ? 9.068 -1.882 8.577 1.00 90.88 171 THR A CA 1
ATOM 1399 C C . THR A 1 171 ? 9.471 -3.128 7.801 1.00 90.88 171 THR A C 1
ATOM 1401 O O . THR A 1 171 ? 10.660 -3.346 7.603 1.00 90.88 171 THR A O 1
ATOM 1404 N N . ASP A 1 172 ? 8.500 -3.919 7.347 1.00 90.56 172 ASP A N 1
ATOM 1405 C CA . ASP A 1 172 ? 8.752 -5.111 6.519 1.00 90.56 172 ASP A CA 1
ATOM 1406 C C . ASP A 1 172 ? 8.234 -4.910 5.088 1.00 90.56 172 ASP A C 1
ATOM 1408 O O . ASP A 1 172 ? 8.828 -5.377 4.113 1.00 90.56 172 ASP A O 1
ATOM 1412 N N . LEU A 1 173 ? 7.152 -4.140 4.954 1.00 91.94 173 LEU A N 1
ATOM 1413 C CA . LEU A 1 173 ? 6.576 -3.716 3.685 1.00 91.94 173 LEU A CA 1
ATOM 1414 C C . LEU A 1 173 ? 6.168 -2.250 3.789 1.00 91.94 173 LEU A C 1
ATOM 1416 O O . LEU A 1 173 ? 5.510 -1.850 4.751 1.00 91.94 173 LEU A O 1
ATOM 1420 N N . ILE A 1 174 ? 6.480 -1.460 2.769 1.00 93.88 174 ILE A N 1
ATOM 1421 C CA . ILE A 1 174 ? 5.954 -0.105 2.651 1.00 93.88 174 ILE A CA 1
ATOM 1422 C C . ILE A 1 174 ? 5.450 0.175 1.246 1.00 93.88 174 ILE A C 1
ATOM 1424 O O . ILE A 1 174 ? 6.110 -0.149 0.260 1.00 93.88 174 ILE A O 1
ATOM 1428 N N . THR A 1 175 ? 4.271 0.786 1.138 1.00 95.44 175 THR A N 1
ATOM 1429 C CA . THR A 1 175 ? 3.757 1.179 -0.174 1.00 95.44 175 THR A CA 1
ATOM 1430 C C . THR A 1 175 ? 4.394 2.471 -0.670 1.00 95.44 175 THR A C 1
ATOM 1432 O O . THR A 1 175 ? 4.654 3.396 0.097 1.00 95.44 175 THR A O 1
ATOM 1435 N N . ILE A 1 176 ? 4.558 2.573 -1.985 1.00 95.38 176 ILE A N 1
ATOM 1436 C CA . ILE A 1 176 ? 4.905 3.815 -2.670 1.00 95.38 176 ILE A CA 1
ATOM 1437 C C . ILE A 1 176 ? 3.829 4.088 -3.711 1.00 95.38 176 ILE A C 1
ATOM 1439 O O . ILE A 1 176 ? 3.625 3.303 -4.642 1.00 95.38 176 ILE A O 1
ATOM 1443 N N . ASN A 1 177 ? 3.126 5.210 -3.566 1.00 92.19 177 ASN A N 1
ATOM 1444 C CA . ASN A 1 177 ? 2.160 5.620 -4.572 1.00 92.19 177 ASN A CA 1
ATOM 1445 C C . ASN A 1 177 ? 2.907 6.190 -5.794 1.00 92.19 177 ASN A C 1
ATOM 1447 O O . ASN A 1 177 ? 3.703 7.115 -5.638 1.00 92.19 177 ASN A O 1
ATOM 1451 N N . PRO A 1 178 ? 2.641 5.720 -7.025 1.00 94.12 178 PRO A N 1
ATOM 1452 C CA . PRO A 1 178 ? 3.234 6.295 -8.228 1.00 94.12 178 PRO A CA 1
ATOM 1453 C C . PRO A 1 178 ? 3.041 7.815 -8.349 1.00 94.12 178 PRO A C 1
ATOM 1455 O O . PRO A 1 178 ? 3.918 8.497 -8.872 1.00 94.12 178 PRO A O 1
ATOM 1458 N N . SER A 1 179 ? 1.933 8.379 -7.856 1.00 90.25 179 SER A N 1
ATOM 1459 C CA . SER A 1 179 ? 1.737 9.837 -7.862 1.00 90.25 179 SER A CA 1
ATOM 1460 C C . SER A 1 179 ? 2.697 10.580 -6.923 1.00 90.25 179 SER A C 1
ATOM 1462 O O . SER A 1 179 ? 3.084 11.704 -7.236 1.00 90.25 179 SER A O 1
ATOM 1464 N N . GLN A 1 180 ? 3.132 9.952 -5.825 1.00 89.81 180 GLN A N 1
ATOM 1465 C CA . GLN A 1 180 ? 4.147 10.497 -4.920 1.00 89.81 180 GLN A CA 1
ATOM 1466 C C . GLN A 1 180 ? 5.495 10.615 -5.631 1.00 89.81 180 GLN A C 1
ATOM 1468 O O . GLN A 1 180 ? 6.120 11.669 -5.581 1.00 89.81 180 GLN A O 1
ATOM 1473 N N . ILE A 1 181 ? 5.874 9.590 -6.407 1.00 94.06 181 ILE A N 1
ATOM 1474 C CA . ILE A 1 181 ? 7.077 9.626 -7.251 1.00 94.06 181 ILE A CA 1
ATOM 1475 C C . ILE A 1 181 ? 7.046 10.812 -8.216 1.00 94.06 181 ILE A C 1
ATOM 1477 O O . ILE A 1 181 ? 8.010 11.561 -8.311 1.00 94.06 181 ILE A O 1
ATOM 1481 N N . GLN A 1 182 ? 5.917 11.041 -8.887 1.00 91.56 182 GLN A N 1
ATOM 1482 C CA . GLN A 1 182 ? 5.783 12.182 -9.797 1.00 91.56 182 GLN A CA 1
ATOM 1483 C C . GLN A 1 182 ? 5.860 13.537 -9.083 1.00 91.56 182 GLN A C 1
ATOM 1485 O O . GLN A 1 182 ? 6.367 14.501 -9.655 1.00 91.56 182 GLN A O 1
ATOM 1490 N N . ARG A 1 183 ? 5.294 13.638 -7.879 1.00 91.12 183 ARG A N 1
ATOM 1491 C CA . ARG A 1 183 ? 5.217 14.896 -7.136 1.00 91.12 183 ARG A CA 1
ATOM 1492 C C . ARG A 1 183 ? 6.569 15.287 -6.544 1.00 91.12 183 ARG A C 1
ATOM 1494 O O . ARG A 1 183 ? 6.968 16.439 -6.692 1.00 91.12 183 ARG A O 1
ATOM 1501 N N . GLU A 1 184 ? 7.232 14.337 -5.894 1.00 92.62 184 GLU A N 1
ATOM 1502 C CA . GLU A 1 184 ? 8.389 14.575 -5.020 1.00 92.62 184 GLU A CA 1
ATOM 1503 C C . GLU A 1 184 ? 9.726 14.232 -5.688 1.00 92.62 184 GLU A C 1
ATOM 1505 O O . GLU A 1 184 ? 10.737 14.839 -5.360 1.00 92.62 184 GLU A O 1
ATOM 1510 N N . TYR A 1 185 ? 9.736 13.339 -6.683 1.00 95.19 185 TYR A N 1
ATOM 1511 C CA . TYR A 1 185 ? 10.959 12.794 -7.287 1.00 95.19 185 TYR A CA 1
ATOM 1512 C C . TYR A 1 185 ? 10.962 12.984 -8.812 1.00 95.19 185 TYR A C 1
ATOM 1514 O O . TYR A 1 185 ? 11.117 12.042 -9.590 1.00 95.19 185 TYR A O 1
ATOM 1522 N N . LYS A 1 186 ? 10.744 14.227 -9.263 1.00 89.75 186 LYS A N 1
ATOM 1523 C CA . LYS A 1 186 ? 10.566 14.576 -10.690 1.00 89.75 186 LYS A CA 1
ATOM 1524 C C . LYS A 1 186 ? 11.759 14.194 -11.573 1.00 89.75 186 LYS A C 1
ATOM 1526 O O . LYS A 1 186 ? 11.550 13.772 -12.707 1.00 89.75 186 LYS A O 1
ATOM 1531 N N . ASN A 1 187 ? 12.971 14.309 -11.031 1.00 91.56 187 ASN A N 1
ATOM 1532 C CA . ASN A 1 187 ? 14.233 14.072 -11.734 1.00 91.56 187 ASN A CA 1
ATOM 1533 C C . ASN A 1 187 ? 14.865 12.726 -11.352 1.00 91.56 187 ASN A C 1
ATOM 1535 O O . ASN A 1 187 ? 16.078 12.589 -11.415 1.00 91.56 187 ASN A O 1
ATOM 1539 N N . LEU A 1 188 ? 14.059 11.735 -10.948 1.00 94.38 188 LEU A N 1
ATOM 1540 C CA . LEU A 1 188 ? 14.529 10.458 -10.391 1.00 94.38 188 LEU A CA 1
ATOM 1541 C C . LEU A 1 188 ? 15.596 9.737 -11.239 1.00 94.38 188 LEU A C 1
ATOM 1543 O O . LEU A 1 188 ? 16.412 9.002 -10.699 1.00 94.38 188 LEU A O 1
ATOM 1547 N N . GLU A 1 189 ? 15.575 9.904 -12.563 1.00 91.75 189 GLU A N 1
ATOM 1548 C CA . GLU A 1 189 ? 16.557 9.275 -13.458 1.00 91.75 189 GLU A CA 1
ATOM 1549 C C . GLU A 1 189 ? 17.897 10.029 -13.504 1.00 91.75 189 GLU A C 1
ATOM 1551 O O . GLU A 1 189 ? 18.913 9.425 -13.834 1.00 91.75 189 GLU A O 1
ATOM 1556 N N . GLN A 1 190 ? 17.903 11.329 -13.201 1.00 94.75 190 GLN A N 1
ATOM 1557 C CA . GLN A 1 190 ? 19.096 12.180 -13.178 1.00 94.75 190 GLN A CA 1
ATOM 1558 C C . GLN A 1 190 ? 19.689 12.299 -11.771 1.00 94.75 190 GLN A C 1
ATOM 1560 O O . GLN A 1 190 ? 20.904 12.343 -11.627 1.00 94.75 190 GLN A O 1
ATOM 1565 N N . ASP A 1 191 ? 18.824 12.359 -10.760 1.00 96.06 191 ASP A N 1
ATOM 1566 C CA . ASP A 1 191 ? 19.164 12.540 -9.354 1.00 96.06 191 ASP A CA 1
ATOM 1567 C C . ASP A 1 191 ? 18.340 11.558 -8.499 1.00 96.06 191 ASP A C 1
ATOM 1569 O O . ASP A 1 191 ? 17.211 11.863 -8.087 1.00 96.06 191 ASP A O 1
ATOM 1573 N N . PRO A 1 192 ? 18.842 10.324 -8.313 1.00 96.62 192 PRO A N 1
ATOM 1574 C CA . PRO A 1 192 ? 18.142 9.295 -7.557 1.00 96.62 192 PRO A CA 1
ATOM 1575 C C . PRO A 1 192 ? 18.300 9.447 -6.040 1.00 96.62 192 PRO A C 1
ATOM 1577 O O . PRO A 1 192 ? 17.507 8.861 -5.293 1.00 96.62 192 PRO A O 1
ATOM 1580 N N . ASP A 1 193 ? 19.288 10.221 -5.587 1.00 97.12 193 ASP A N 1
ATOM 1581 C CA . ASP A 1 193 ? 19.728 10.284 -4.193 1.00 97.12 193 ASP A CA 1
ATOM 1582 C C . ASP A 1 193 ? 18.594 10.632 -3.218 1.00 97.12 193 ASP A C 1
ATOM 1584 O O . ASP A 1 193 ? 18.444 9.910 -2.229 1.00 97.12 193 ASP A O 1
ATOM 1588 N N . PRO A 1 194 ? 17.692 11.597 -3.501 1.00 97.44 194 PRO A N 1
ATOM 1589 C CA . PRO A 1 194 ? 16.590 11.901 -2.591 1.00 97.44 194 PRO A CA 1
ATOM 1590 C C . PRO A 1 194 ? 15.647 10.716 -2.346 1.00 97.44 194 PRO A C 1
ATOM 1592 O O . PRO A 1 194 ? 15.142 10.533 -1.236 1.00 97.44 194 PRO A O 1
ATOM 1595 N N . LEU A 1 195 ? 15.373 9.896 -3.371 1.00 97.50 195 LEU A N 1
ATOM 1596 C CA . LEU A 1 195 ? 14.533 8.708 -3.189 1.00 97.50 195 LEU A CA 1
ATOM 1597 C C . LEU A 1 195 ? 15.311 7.606 -2.472 1.00 97.50 195 LEU A C 1
ATOM 1599 O O . LEU A 1 195 ? 14.749 6.944 -1.602 1.00 97.50 195 LEU A O 1
ATOM 1603 N N . VAL A 1 196 ? 16.583 7.414 -2.829 1.00 97.44 196 VAL A N 1
ATOM 1604 C CA . VAL A 1 196 ? 17.471 6.422 -2.206 1.00 97.44 196 VAL A CA 1
ATOM 1605 C C . VAL A 1 196 ? 17.605 6.688 -0.707 1.00 97.44 196 VAL A C 1
ATOM 1607 O O . VAL A 1 196 ? 17.420 5.768 0.092 1.00 97.44 196 VAL A O 1
ATOM 1610 N N . GLU A 1 197 ? 17.847 7.939 -0.318 1.00 97.06 197 GLU A N 1
ATOM 1611 C CA . GLU A 1 197 ? 17.890 8.373 1.077 1.00 97.06 197 GLU A CA 1
ATOM 1612 C C . GLU A 1 197 ? 16.536 8.139 1.750 1.00 97.06 197 GLU A C 1
ATOM 1614 O O . GLU A 1 197 ? 16.469 7.506 2.807 1.00 97.06 197 GLU A O 1
ATOM 1619 N N . ARG A 1 198 ? 15.431 8.533 1.101 1.00 96.62 198 ARG A N 1
ATOM 1620 C CA . ARG A 1 198 ? 14.090 8.349 1.665 1.00 96.62 198 ARG A CA 1
ATOM 1621 C C . ARG A 1 198 ? 13.777 6.892 1.982 1.00 96.62 198 ARG A C 1
ATOM 1623 O O . ARG A 1 198 ? 13.179 6.637 3.027 1.00 96.62 198 ARG A O 1
ATOM 1630 N N . VAL A 1 199 ? 14.113 5.956 1.092 1.00 97.56 199 VAL A N 1
ATOM 1631 C CA . VAL A 1 199 ? 13.806 4.529 1.289 1.00 97.56 199 VAL A CA 1
ATOM 1632 C C . VAL A 1 199 ? 14.805 3.824 2.207 1.00 97.56 199 VAL A C 1
ATOM 1634 O O . VAL A 1 199 ? 14.483 2.763 2.748 1.00 97.56 199 VAL A O 1
ATOM 1637 N N . SER A 1 200 ? 15.982 4.420 2.431 1.00 96.94 200 SER A N 1
ATOM 1638 C CA . SER A 1 200 ? 17.040 3.846 3.269 1.00 96.94 200 SER A CA 1
ATOM 1639 C C . SER A 1 200 ? 16.618 3.654 4.727 1.00 96.94 200 SER A C 1
ATOM 1641 O O . SER A 1 200 ? 17.010 2.667 5.351 1.00 96.94 200 SER A O 1
ATOM 1643 N N . VAL A 1 201 ? 15.742 4.527 5.239 1.00 95.75 201 VAL A N 1
ATOM 1644 C CA . VAL A 1 201 ? 15.254 4.479 6.628 1.00 95.75 201 VAL A CA 1
ATOM 1645 C C . VAL A 1 201 ? 14.428 3.227 6.933 1.00 95.75 201 VAL A C 1
ATOM 1647 O O . VAL A 1 201 ? 14.254 2.874 8.093 1.00 95.75 201 VAL A O 1
ATOM 1650 N N . TYR A 1 202 ? 13.929 2.533 5.905 1.00 94.75 202 TYR A N 1
ATOM 1651 C CA . TYR A 1 202 ? 13.156 1.296 6.054 1.00 94.75 202 TYR A CA 1
ATOM 1652 C C . TYR A 1 202 ? 14.022 0.032 5.972 1.00 94.75 202 TYR A C 1
ATOM 1654 O O . TYR A 1 202 ? 13.493 -1.072 5.848 1.00 94.75 202 TYR A O 1
ATOM 1662 N N . GLY A 1 203 ? 15.350 0.172 5.986 1.00 93.69 203 GLY A N 1
ATOM 1663 C CA . GLY A 1 203 ? 16.276 -0.952 5.886 1.00 93.69 203 GLY A CA 1
ATOM 1664 C C . GLY A 1 203 ? 16.087 -1.742 4.588 1.00 93.69 203 GLY A C 1
ATOM 1665 O O . GLY A 1 203 ? 16.245 -1.194 3.494 1.00 93.69 203 GLY A O 1
ATOM 1666 N N . ASN A 1 204 ? 15.747 -3.026 4.727 1.00 93.00 204 ASN A N 1
ATOM 1667 C CA . ASN A 1 204 ? 15.520 -3.965 3.620 1.00 93.00 204 ASN A CA 1
ATOM 1668 C C . ASN A 1 204 ? 14.025 -4.247 3.372 1.00 93.00 204 ASN A C 1
ATOM 1670 O O . ASN A 1 204 ? 13.683 -5.224 2.707 1.00 93.00 204 ASN A O 1
ATOM 1674 N N . ALA A 1 205 ? 13.124 -3.408 3.898 1.00 93.12 205 ALA A N 1
ATOM 1675 C CA . ALA A 1 205 ? 11.686 -3.556 3.687 1.00 93.12 205 ALA A CA 1
ATOM 1676 C C . ALA A 1 205 ? 11.321 -3.589 2.198 1.00 93.12 205 ALA A C 1
ATOM 1678 O O . ALA A 1 205 ? 11.820 -2.789 1.408 1.00 93.12 205 ALA A O 1
ATOM 1679 N N . SER A 1 206 ? 10.380 -4.451 1.820 1.00 93.56 206 SER A N 1
ATOM 1680 C CA . SER A 1 206 ? 9.885 -4.488 0.443 1.00 93.56 206 SER A CA 1
ATOM 1681 C C . SER A 1 206 ? 9.132 -3.196 0.097 1.00 93.56 206 SER A C 1
ATOM 1683 O O . SER A 1 206 ? 8.285 -2.726 0.861 1.00 93.56 206 SER A O 1
ATOM 1685 N N . LEU A 1 207 ? 9.415 -2.629 -1.075 1.00 96.62 207 LEU A N 1
ATOM 1686 C CA . LEU A 1 207 ? 8.812 -1.393 -1.573 1.00 96.62 207 LEU A CA 1
ATOM 1687 C C . LEU A 1 207 ? 7.671 -1.733 -2.539 1.00 96.62 207 LEU A C 1
ATOM 1689 O O . LEU A 1 207 ? 7.890 -2.021 -3.715 1.00 96.62 207 LEU A O 1
ATOM 1693 N N . ALA A 1 208 ? 6.436 -1.725 -2.047 1.00 95.88 208 ALA A N 1
ATOM 1694 C CA . ALA A 1 208 ? 5.270 -2.157 -2.808 1.00 95.88 208 ALA A CA 1
ATOM 1695 C C . ALA A 1 208 ? 4.657 -1.028 -3.643 1.00 95.88 208 ALA A C 1
ATOM 1697 O O . ALA A 1 208 ? 4.224 -0.004 -3.115 1.00 95.88 208 ALA A O 1
ATOM 1698 N N . MET A 1 209 ? 4.535 -1.230 -4.954 1.00 97.44 209 MET A N 1
ATOM 1699 C CA . MET A 1 209 ? 3.918 -0.260 -5.859 1.00 97.44 209 MET A CA 1
ATOM 1700 C C . MET A 1 209 ? 2.713 -0.845 -6.603 1.00 97.44 209 MET A C 1
ATOM 1702 O O . MET A 1 209 ? 2.798 -1.932 -7.179 1.00 97.44 209 MET A O 1
ATOM 1706 N N . PRO A 1 210 ? 1.590 -0.115 -6.699 1.00 96.00 210 PRO A N 1
ATOM 1707 C CA . PRO A 1 210 ? 0.470 -0.476 -7.562 1.00 96.00 210 PRO A CA 1
ATOM 1708 C C . PRO A 1 210 ? 0.761 -0.109 -9.032 1.00 96.00 210 PRO A C 1
ATOM 1710 O O . PRO A 1 210 ? 0.079 0.722 -9.632 1.00 96.00 210 PRO A O 1
ATOM 1713 N N . ALA A 1 211 ? 1.790 -0.723 -9.628 1.00 97.31 211 ALA A N 1
ATOM 1714 C CA . ALA A 1 211 ? 2.264 -0.414 -10.986 1.00 97.31 211 ALA A CA 1
ATOM 1715 C C . ALA A 1 211 ? 1.195 -0.604 -12.075 1.00 97.31 211 ALA A C 1
ATOM 1717 O O . ALA A 1 211 ? 1.245 0.060 -13.112 1.00 97.31 211 ALA A O 1
ATOM 1718 N N . PHE A 1 212 ? 0.226 -1.485 -11.818 1.00 96.94 212 PHE A N 1
ATOM 1719 C CA . PHE A 1 212 ? -0.864 -1.837 -12.728 1.00 96.94 212 PHE A CA 1
ATOM 1720 C C . PHE A 1 212 ? -2.243 -1.432 -12.188 1.00 96.94 212 PHE A C 1
ATOM 1722 O O . PHE A 1 212 ? -3.255 -1.962 -12.639 1.00 96.94 212 PHE A O 1
ATOM 1729 N N . ALA A 1 213 ? -2.320 -0.485 -11.243 1.00 92.94 213 ALA A N 1
ATOM 1730 C CA . ALA A 1 213 ? -3.615 0.061 -10.827 1.00 92.94 213 ALA A CA 1
ATOM 1731 C C . ALA A 1 213 ? -4.253 0.910 -11.937 1.00 92.94 213 ALA A C 1
ATOM 1733 O O . ALA A 1 213 ? -5.406 0.689 -12.308 1.00 92.94 213 ALA A O 1
ATOM 1734 N N . TYR A 1 214 ? -3.470 1.831 -12.507 1.00 92.25 214 TYR A N 1
ATOM 1735 C CA . TYR A 1 214 ? -3.834 2.693 -13.634 1.00 92.25 214 TYR A CA 1
ATOM 1736 C C . TYR A 1 214 ? -2.702 2.723 -14.668 1.00 92.25 214 TYR A C 1
ATOM 1738 O O . TYR A 1 214 ? -1.534 2.555 -14.317 1.00 92.25 214 TYR A O 1
ATOM 1746 N N . THR A 1 215 ? -3.012 3.027 -15.928 1.00 94.06 215 THR A N 1
ATOM 1747 C CA . THR A 1 215 ? -2.014 3.127 -17.015 1.00 94.06 215 THR A CA 1
ATOM 1748 C C . THR A 1 215 ? -0.904 4.139 -16.718 1.00 94.06 215 THR A C 1
ATOM 1750 O O . THR A 1 215 ? 0.274 3.874 -16.962 1.00 94.06 215 THR A O 1
ATOM 1753 N N . PHE A 1 216 ? -1.238 5.274 -16.096 1.00 92.06 216 PHE A N 1
ATOM 1754 C CA . PHE A 1 216 ? -0.251 6.292 -15.726 1.00 92.06 216 PHE A CA 1
ATOM 1755 C C . PHE A 1 216 ? 0.707 5.854 -14.601 1.00 92.06 216 PHE A C 1
ATOM 1757 O O . PHE A 1 216 ? 1.724 6.525 -14.382 1.00 92.06 216 PHE A O 1
ATOM 1764 N N . CYS A 1 217 ? 0.392 4.784 -13.861 1.00 95.88 217 CYS A N 1
ATOM 1765 C CA . CYS A 1 217 ? 1.226 4.262 -12.777 1.00 95.88 217 CYS A CA 1
ATOM 1766 C C . CYS A 1 217 ? 2.450 3.522 -13.316 1.00 95.88 217 CYS A C 1
ATOM 1768 O O . CYS A 1 217 ? 3.538 3.665 -12.762 1.00 95.88 217 CYS A O 1
ATOM 1770 N N . THR A 1 218 ? 2.294 2.781 -14.417 1.00 96.94 218 THR A N 1
ATOM 1771 C CA . THR A 1 218 ? 3.307 1.836 -14.898 1.00 96.94 218 THR A CA 1
ATOM 1772 C C . THR A 1 218 ? 4.634 2.513 -15.184 1.00 96.94 218 THR A C 1
ATOM 1774 O O . THR A 1 218 ? 5.642 2.118 -14.612 1.00 96.94 218 THR A O 1
ATOM 1777 N N . GLY A 1 219 ? 4.651 3.573 -15.997 1.00 95.81 219 GLY A N 1
ATOM 1778 C CA . GLY A 1 219 ? 5.903 4.256 -16.344 1.00 95.81 219 GLY A CA 1
ATOM 1779 C C . GLY A 1 219 ? 6.683 4.734 -15.114 1.00 95.81 219 GLY A C 1
ATOM 1780 O O . GLY A 1 219 ? 7.901 4.603 -15.068 1.00 95.81 219 GLY A O 1
ATOM 1781 N N . LYS A 1 220 ? 5.979 5.212 -14.084 1.00 95.75 220 LYS A N 1
ATOM 1782 C CA . LYS A 1 220 ? 6.581 5.715 -12.842 1.00 95.75 220 LYS A CA 1
ATOM 1783 C C . LYS A 1 220 ? 7.147 4.579 -11.998 1.00 95.75 220 LYS A C 1
ATOM 1785 O O . LYS A 1 220 ? 8.294 4.647 -11.581 1.00 95.75 220 LYS A O 1
ATOM 1790 N N . SER A 1 221 ? 6.379 3.504 -11.830 1.00 97.75 221 SER A N 1
ATOM 1791 C CA . SER A 1 221 ? 6.830 2.311 -11.113 1.00 97.75 221 SER A CA 1
ATOM 1792 C C . SER A 1 221 ? 8.015 1.626 -11.792 1.00 97.75 221 SER A C 1
ATOM 1794 O O . SER A 1 221 ? 8.936 1.191 -11.107 1.00 97.75 221 SER A O 1
ATOM 1796 N N . MET A 1 222 ? 8.042 1.576 -13.128 1.00 96.81 222 MET A N 1
ATOM 1797 C CA . MET A 1 222 ? 9.175 1.004 -13.862 1.00 96.81 222 MET A CA 1
ATOM 1798 C C . MET A 1 222 ? 10.445 1.841 -13.704 1.00 96.81 222 MET A C 1
ATOM 1800 O O . MET A 1 222 ? 11.524 1.267 -13.587 1.00 96.81 222 MET A O 1
ATOM 1804 N N . LYS A 1 223 ? 10.338 3.177 -13.675 1.00 96.25 223 LYS A N 1
ATOM 1805 C CA . LYS A 1 223 ? 11.480 4.059 -13.381 1.00 96.25 223 LYS A CA 1
ATOM 1806 C C . LYS A 1 223 ? 12.011 3.823 -11.970 1.00 96.25 223 LYS A C 1
ATOM 1808 O O . LYS A 1 223 ? 13.203 3.590 -11.812 1.00 96.25 223 LYS A O 1
ATOM 1813 N N . THR A 1 224 ? 11.126 3.790 -10.972 1.00 97.62 224 THR A N 1
ATOM 1814 C CA . THR A 1 224 ? 11.499 3.494 -9.580 1.00 97.62 224 THR A CA 1
ATOM 1815 C C . THR A 1 224 ? 12.209 2.150 -9.447 1.00 97.62 224 THR A C 1
ATOM 1817 O O . THR A 1 224 ? 13.275 2.096 -8.843 1.00 97.62 224 THR A O 1
ATOM 1820 N N . LEU A 1 225 ? 11.677 1.086 -10.060 1.00 97.38 225 LEU A N 1
ATOM 1821 C CA . LEU A 1 225 ? 12.324 -0.228 -10.070 1.00 97.38 225 LEU A CA 1
ATOM 1822 C C . LEU A 1 225 ? 13.721 -0.164 -10.701 1.00 97.38 225 LEU A C 1
ATOM 1824 O O . LEU A 1 225 ? 14.678 -0.625 -10.092 1.00 97.38 225 LEU A O 1
ATOM 1828 N N . LYS A 1 226 ? 13.854 0.434 -11.891 1.00 96.38 226 LYS A N 1
ATOM 1829 C CA . LYS A 1 226 ? 15.137 0.519 -12.611 1.00 96.38 226 LYS A CA 1
ATOM 1830 C C . LYS A 1 226 ? 16.210 1.297 -11.852 1.00 96.38 226 LYS A C 1
ATOM 1832 O O . LYS A 1 226 ? 17.376 0.944 -11.963 1.00 96.38 226 LYS A O 1
ATOM 1837 N N . VAL A 1 227 ? 15.823 2.339 -11.118 1.00 96.69 227 VAL A N 1
ATOM 1838 C CA . VAL A 1 227 ? 16.748 3.160 -10.326 1.00 96.69 227 VAL A CA 1
ATOM 1839 C C . VAL A 1 227 ? 17.140 2.458 -9.029 1.00 96.69 227 VAL A C 1
ATOM 1841 O O . VAL A 1 227 ? 18.322 2.370 -8.714 1.00 96.69 227 VAL A O 1
ATOM 1844 N N . LEU A 1 228 ? 16.174 1.916 -8.284 1.00 97.19 228 LEU A N 1
ATOM 1845 C CA . LEU A 1 228 ? 16.452 1.337 -6.968 1.00 97.19 228 LEU A CA 1
ATOM 1846 C C . LEU A 1 228 ? 17.067 -0.062 -7.042 1.00 97.19 228 LEU A C 1
ATOM 1848 O O . LEU A 1 228 ? 17.905 -0.382 -6.208 1.00 97.19 228 LEU A O 1
ATOM 1852 N N . HIS A 1 229 ? 16.705 -0.883 -8.032 1.00 95.38 229 HIS A N 1
ATOM 1853 C CA . HIS A 1 229 ? 17.207 -2.254 -8.161 1.00 95.38 229 HIS A CA 1
ATOM 1854 C C . HIS A 1 229 ? 18.750 -2.363 -8.164 1.00 95.38 229 HIS A C 1
ATOM 1856 O O . HIS A 1 229 ? 19.269 -3.178 -7.401 1.00 95.38 229 HIS A O 1
ATOM 1862 N N . PRO A 1 230 ? 19.515 -1.573 -8.950 1.00 95.56 230 PRO A N 1
ATOM 1863 C CA . PRO A 1 230 ? 20.979 -1.628 -8.911 1.00 95.56 230 PRO A CA 1
ATOM 1864 C C . PRO A 1 230 ? 21.595 -0.991 -7.654 1.00 95.56 230 PRO A C 1
ATOM 1866 O O . PRO A 1 230 ? 22.679 -1.404 -7.253 1.00 95.56 230 PRO A O 1
ATOM 1869 N N . ILE A 1 231 ? 20.934 -0.009 -7.028 1.00 96.25 231 ILE A N 1
ATOM 1870 C CA . ILE A 1 231 ? 21.480 0.740 -5.877 1.00 96.25 231 ILE A CA 1
ATOM 1871 C C . ILE A 1 231 ? 21.210 0.008 -4.552 1.00 96.25 231 ILE A C 1
ATOM 1873 O O . ILE A 1 231 ? 22.058 -0.020 -3.662 1.00 96.25 231 ILE A O 1
ATOM 1877 N N . ARG A 1 232 ? 20.023 -0.591 -4.404 1.00 95.19 232 ARG A N 1
ATOM 1878 C CA . ARG A 1 232 ? 19.551 -1.267 -3.184 1.00 95.19 232 ARG A CA 1
ATOM 1879 C C . ARG A 1 232 ? 18.951 -2.646 -3.507 1.00 95.19 232 ARG A C 1
ATOM 1881 O O . ARG A 1 232 ? 17.775 -2.876 -3.234 1.00 95.19 232 ARG A O 1
ATOM 1888 N N . PRO A 1 233 ? 19.737 -3.605 -4.032 1.00 91.88 233 PRO A N 1
ATOM 1889 C CA . PRO A 1 233 ? 19.222 -4.916 -4.449 1.00 91.88 233 PRO A CA 1
ATOM 1890 C C . PRO A 1 233 ? 18.615 -5.743 -3.303 1.00 91.88 233 PRO A C 1
ATOM 1892 O O . PRO A 1 233 ? 17.778 -6.606 -3.546 1.00 91.88 233 PRO A O 1
ATOM 1895 N N . GLN A 1 234 ? 19.005 -5.468 -2.052 1.00 92.12 234 GLN A N 1
ATOM 1896 C CA . GLN A 1 234 ? 18.451 -6.117 -0.854 1.00 92.12 234 GLN A CA 1
ATOM 1897 C C . GLN A 1 234 ? 17.084 -5.553 -0.426 1.00 92.12 234 GLN A C 1
ATOM 1899 O O . GLN A 1 234 ? 16.443 -6.114 0.456 1.00 92.12 234 GLN A O 1
ATOM 1904 N N . GLN A 1 235 ? 16.639 -4.448 -1.033 1.00 94.12 235 GLN A N 1
ATOM 1905 C CA . GLN A 1 235 ? 15.370 -3.785 -0.749 1.00 94.12 235 GLN A CA 1
ATOM 1906 C C . GLN A 1 235 ? 14.477 -3.847 -2.003 1.00 94.12 235 GLN A C 1
ATOM 1908 O O . GLN A 1 235 ? 14.471 -2.919 -2.817 1.00 94.12 235 GLN A O 1
ATOM 1913 N N . PRO A 1 236 ? 13.752 -4.958 -2.226 1.00 93.25 236 PRO A N 1
ATOM 1914 C CA . PRO A 1 236 ? 13.097 -5.209 -3.502 1.00 93.25 236 PRO A CA 1
ATOM 1915 C C . PRO A 1 236 ? 11.913 -4.265 -3.734 1.00 93.25 236 PRO A C 1
ATOM 1917 O O . PRO A 1 236 ? 11.072 -4.066 -2.855 1.00 93.25 236 PRO A O 1
ATOM 1920 N N . VAL A 1 237 ? 11.796 -3.744 -4.957 1.00 96.31 237 VAL A N 1
ATOM 1921 C CA . VAL A 1 237 ? 10.572 -3.084 -5.429 1.00 96.31 237 VAL A CA 1
ATOM 1922 C C . VAL A 1 237 ? 9.634 -4.152 -5.986 1.00 96.31 237 VAL A C 1
ATOM 1924 O O . VAL A 1 237 ? 9.967 -4.839 -6.950 1.00 96.31 237 VAL A O 1
ATOM 1927 N N . VAL A 1 238 ? 8.454 -4.292 -5.385 1.00 95.81 238 VAL A N 1
ATOM 1928 C CA . VAL A 1 238 ? 7.465 -5.323 -5.731 1.00 95.81 238 VAL A CA 1
ATOM 1929 C C . VAL A 1 238 ? 6.187 -4.692 -6.272 1.00 95.81 238 VAL A C 1
ATOM 1931 O O . VAL A 1 238 ? 5.779 -3.610 -5.848 1.00 95.81 238 VAL A O 1
ATOM 1934 N N . PHE A 1 239 ? 5.530 -5.359 -7.222 1.00 97.19 239 PHE A N 1
ATOM 1935 C CA . PHE A 1 239 ? 4.316 -4.838 -7.852 1.00 97.19 239 PHE A CA 1
ATOM 1936 C C . PHE A 1 239 ? 3.087 -5.620 -7.426 1.00 97.19 239 PHE A C 1
ATOM 1938 O O . PHE A 1 239 ? 3.065 -6.841 -7.561 1.00 97.19 239 PHE A O 1
ATOM 1945 N N . PHE A 1 240 ? 2.054 -4.922 -6.948 1.00 95.75 240 PHE A N 1
ATOM 1946 C CA . PHE A 1 240 ? 0.777 -5.562 -6.638 1.00 95.75 240 PHE A CA 1
ATOM 1947 C C . PHE A 1 240 ? 0.187 -6.231 -7.879 1.00 95.75 240 PHE A C 1
ATOM 1949 O O . PHE A 1 240 ? 0.193 -5.663 -8.975 1.00 95.75 240 PHE A O 1
ATOM 1956 N N . SER A 1 241 ? -0.371 -7.420 -7.683 1.00 94.94 241 SER A N 1
ATOM 1957 C CA . SER A 1 241 ? -1.137 -8.112 -8.705 1.00 94.94 241 SER A CA 1
ATOM 1958 C C . SER A 1 241 ? -2.488 -7.421 -8.905 1.00 94.94 241 SER A C 1
ATOM 1960 O O . SER A 1 241 ? -3.319 -7.408 -7.990 1.00 94.94 241 SER A O 1
ATOM 1962 N N . PRO A 1 242 ? -2.780 -6.899 -10.107 1.00 95.00 242 PRO A N 1
ATOM 1963 C CA . PRO A 1 242 ? -4.076 -6.288 -10.392 1.00 95.00 242 PRO A CA 1
ATOM 1964 C C . PRO A 1 242 ? -5.216 -7.319 -10.356 1.00 95.00 242 PRO A C 1
ATOM 1966 O O . PRO A 1 242 ? -6.375 -6.962 -10.161 1.00 95.00 242 PRO A O 1
ATOM 1969 N N . LEU A 1 243 ? -4.914 -8.613 -10.523 1.00 92.50 243 LEU A N 1
ATOM 1970 C CA . LEU A 1 243 ? -5.901 -9.687 -10.399 1.00 92.50 243 LEU A CA 1
ATOM 1971 C C . LEU A 1 243 ? -6.332 -9.900 -8.948 1.00 92.50 243 LEU A C 1
ATOM 1973 O O . LEU A 1 243 ? -7.532 -10.010 -8.689 1.00 92.50 243 LEU A O 1
ATOM 1977 N N . TYR A 1 244 ? -5.375 -9.913 -8.019 1.00 92.19 244 TYR A N 1
ATOM 1978 C CA . TYR A 1 244 ? -5.663 -10.010 -6.589 1.00 92.19 244 TYR A CA 1
ATOM 1979 C C . TYR A 1 244 ? -6.479 -8.795 -6.130 1.00 92.19 244 TYR A C 1
ATOM 1981 O O . TYR A 1 244 ? -7.578 -8.960 -5.602 1.00 92.19 244 TYR A O 1
ATOM 1989 N N . LEU A 1 245 ? -6.027 -7.576 -6.461 1.00 92.56 245 LEU A N 1
ATOM 1990 C CA . LEU A 1 245 ? -6.721 -6.343 -6.068 1.00 92.56 245 LEU A CA 1
ATOM 1991 C C . LEU A 1 245 ? -8.163 -6.268 -6.601 1.00 92.56 245 LEU A C 1
ATOM 1993 O O . LEU A 1 245 ? -9.073 -5.939 -5.846 1.00 92.56 245 LEU A O 1
ATOM 1997 N N . ARG A 1 246 ? -8.414 -6.651 -7.864 1.00 92.06 246 ARG A N 1
ATOM 1998 C CA . ARG A 1 246 ? -9.782 -6.711 -8.424 1.00 92.06 246 ARG A CA 1
ATOM 1999 C C . ARG A 1 246 ? -10.665 -7.770 -7.777 1.00 92.06 246 ARG A C 1
ATOM 2001 O O . ARG A 1 246 ? -11.890 -7.664 -7.817 1.00 92.06 246 ARG A O 1
ATOM 2008 N N . THR A 1 247 ? -10.076 -8.847 -7.278 1.00 91.50 247 THR A N 1
ATOM 2009 C CA . THR A 1 247 ? -10.839 -9.918 -6.631 1.00 91.50 247 THR A CA 1
ATOM 2010 C C . THR A 1 247 ? -11.253 -9.493 -5.229 1.00 91.50 247 THR A C 1
ATOM 2012 O O . THR A 1 247 ? -12.429 -9.618 -4.890 1.00 91.50 247 THR A O 1
ATOM 2015 N N . LEU A 1 248 ? -10.340 -8.854 -4.496 1.00 90.25 248 LEU A N 1
ATOM 2016 C CA . LEU A 1 248 ? -10.634 -8.224 -3.215 1.00 90.25 248 LEU A CA 1
ATOM 2017 C C . LEU A 1 248 ? -11.691 -7.112 -3.344 1.00 90.25 248 LEU A C 1
ATOM 2019 O O . LEU A 1 248 ? -12.654 -7.080 -2.581 1.00 90.25 248 LEU A O 1
ATOM 2023 N N . ASP A 1 249 ? -11.561 -6.240 -4.347 1.00 90.75 249 ASP A N 1
ATOM 2024 C CA . ASP A 1 249 ? -12.539 -5.183 -4.645 1.00 90.75 249 ASP A CA 1
ATOM 2025 C C . ASP A 1 249 ? -13.940 -5.759 -4.921 1.00 90.75 249 ASP A C 1
ATOM 2027 O O . ASP A 1 249 ? -14.918 -5.359 -4.289 1.00 90.75 249 ASP A O 1
ATOM 2031 N N . ARG A 1 250 ? -14.048 -6.781 -5.784 1.00 91.38 250 ARG A N 1
ATOM 2032 C CA . ARG A 1 250 ? -15.327 -7.463 -6.055 1.00 91.38 250 ARG A CA 1
ATOM 2033 C C . ARG A 1 250 ? -15.930 -8.102 -4.807 1.00 91.38 250 ARG A C 1
ATOM 2035 O O . ARG A 1 250 ? -17.142 -8.005 -4.610 1.00 91.38 250 ARG A O 1
ATOM 2042 N N . PHE A 1 251 ? -15.110 -8.739 -3.972 1.00 89.38 251 PHE A N 1
ATOM 2043 C CA . PHE A 1 251 ? -15.564 -9.370 -2.732 1.00 89.38 251 PHE A CA 1
ATOM 2044 C C . PHE A 1 251 ? -16.251 -8.367 -1.799 1.00 89.38 251 PHE A C 1
ATOM 2046 O O . PHE A 1 251 ? -17.321 -8.659 -1.250 1.00 89.38 251 PHE A O 1
ATOM 2053 N N . TRP A 1 252 ? -15.661 -7.181 -1.642 1.00 89.38 252 TRP A N 1
ATOM 2054 C CA . TRP A 1 252 ? -16.193 -6.143 -0.767 1.00 89.38 252 TRP A CA 1
ATOM 2055 C C . TRP A 1 252 ? -17.360 -5.372 -1.383 1.00 89.38 252 TRP A C 1
ATOM 2057 O O . TRP A 1 252 ? -18.337 -5.097 -0.680 1.00 89.38 252 TRP A O 1
ATOM 2067 N N . LYS A 1 253 ? -17.345 -5.121 -2.696 1.00 90.25 253 LYS A N 1
ATOM 2068 C CA . LYS A 1 253 ? -18.503 -4.556 -3.411 1.00 90.25 253 LYS A CA 1
ATOM 2069 C C . LYS A 1 253 ? -19.732 -5.457 -3.324 1.00 90.25 253 LYS A C 1
ATOM 2071 O O . LYS A 1 253 ? -20.833 -4.969 -3.074 1.00 90.25 253 LYS A O 1
ATOM 2076 N N . GLY A 1 254 ? -19.542 -6.777 -3.401 1.00 88.38 254 GLY A N 1
ATOM 2077 C CA . GLY A 1 254 ? -20.597 -7.763 -3.133 1.00 88.38 254 GLY A CA 1
ATOM 2078 C C . GLY A 1 254 ? -21.181 -7.683 -1.713 1.00 88.38 254 GLY A C 1
ATOM 2079 O O . GLY A 1 254 ? -22.293 -8.140 -1.482 1.00 88.38 254 GLY A O 1
ATOM 2080 N N . ARG A 1 255 ? -20.470 -7.046 -0.772 1.00 86.00 255 ARG A N 1
ATOM 2081 C CA . ARG A 1 255 ? -20.884 -6.802 0.625 1.00 86.00 255 ARG A CA 1
ATOM 2082 C C . ARG A 1 255 ? -21.310 -5.352 0.874 1.00 86.00 255 ARG A C 1
ATOM 2084 O O . ARG A 1 255 ? -21.359 -4.882 2.013 1.00 86.00 255 ARG A O 1
ATOM 2091 N N . GLY A 1 256 ? -21.645 -4.636 -0.197 1.00 87.19 256 GLY A N 1
ATOM 2092 C CA . GLY A 1 256 ? -22.277 -3.324 -0.137 1.00 87.19 256 GLY A CA 1
ATOM 2093 C C . GLY A 1 256 ? -21.321 -2.145 0.016 1.00 87.19 256 GLY A C 1
ATOM 2094 O O . GLY A 1 256 ? -21.800 -1.042 0.274 1.00 87.19 256 GLY A O 1
ATOM 2095 N N . LEU A 1 257 ? -20.011 -2.351 -0.138 1.00 88.69 257 LEU A N 1
ATOM 2096 C CA . LEU A 1 257 ? -19.062 -1.259 -0.356 1.00 88.69 257 LEU A CA 1
ATOM 2097 C C . LEU A 1 257 ? -19.258 -0.658 -1.769 1.00 88.69 257 LEU A C 1
ATOM 2099 O O . LEU A 1 257 ? -19.583 -1.374 -2.717 1.00 88.69 257 LEU A O 1
ATOM 2103 N N . LYS A 1 258 ? -19.196 0.677 -1.893 1.00 89.69 258 LYS A N 1
ATOM 2104 C CA . LYS A 1 258 ? -19.580 1.434 -3.112 1.00 89.69 258 LYS A CA 1
ATOM 2105 C C . LYS A 1 258 ? -18.544 2.480 -3.540 1.00 89.69 258 LYS A C 1
ATOM 2107 O O . LYS A 1 258 ? -18.862 3.443 -4.240 1.00 89.69 258 LYS A O 1
ATOM 2112 N N . GLU A 1 259 ? -17.309 2.324 -3.098 1.00 87.81 259 GLU A N 1
ATOM 2113 C CA . GLU A 1 259 ? -16.150 3.078 -3.560 1.00 87.81 259 GLU A CA 1
ATOM 2114 C C . GLU A 1 259 ? -15.820 2.809 -5.028 1.00 87.81 259 GLU A C 1
ATOM 2116 O O . GLU A 1 259 ? -16.192 1.795 -5.623 1.00 87.81 259 GLU A O 1
ATOM 2121 N N . ILE A 1 260 ? -15.063 3.736 -5.613 1.00 88.31 260 ILE A N 1
ATOM 2122 C CA . ILE A 1 260 ? -14.458 3.523 -6.927 1.00 88.31 260 ILE A CA 1
ATOM 2123 C C . ILE A 1 260 ? -13.341 2.490 -6.793 1.00 88.31 260 ILE A C 1
ATOM 2125 O O . ILE A 1 260 ? -13.272 1.549 -7.584 1.00 88.31 260 ILE A O 1
ATOM 2129 N N . ARG A 1 261 ? -12.505 2.657 -5.764 1.00 89.31 261 ARG A N 1
ATOM 2130 C CA . ARG A 1 261 ? -11.386 1.776 -5.440 1.00 89.31 261 ARG A CA 1
ATOM 2131 C C . ARG A 1 261 ? -11.186 1.732 -3.929 1.00 89.31 261 ARG A C 1
ATOM 2133 O O . ARG A 1 261 ? -11.224 2.785 -3.291 1.00 89.31 261 ARG A O 1
ATOM 2140 N N . LEU A 1 262 ? -10.895 0.557 -3.377 1.00 91.56 262 LEU A N 1
ATOM 2141 C CA . LEU A 1 262 ? -10.517 0.416 -1.966 1.00 91.56 262 LEU A CA 1
ATOM 2142 C C . LEU A 1 262 ? -9.264 1.251 -1.633 1.00 91.56 262 LEU A C 1
ATOM 2144 O O . LEU A 1 262 ? -8.390 1.468 -2.485 1.00 91.56 262 LEU A O 1
ATOM 2148 N N . SER A 1 263 ? -9.162 1.740 -0.398 1.00 91.50 263 SER A N 1
ATOM 2149 C CA . SER A 1 263 ? -7.930 2.375 0.081 1.00 91.50 263 SER A CA 1
ATOM 2150 C C . SER A 1 263 ? -6.790 1.359 0.211 1.00 91.50 263 SER A C 1
ATOM 2152 O O . SER A 1 263 ? -7.012 0.175 0.472 1.00 91.50 263 SER A O 1
ATOM 2154 N N . SER A 1 264 ? -5.540 1.819 0.071 1.00 88.75 264 SER A N 1
ATOM 2155 C CA . SER A 1 264 ? -4.365 0.957 0.284 1.00 88.75 264 SER A CA 1
ATOM 2156 C C . SER A 1 264 ? -4.363 0.341 1.686 1.00 88.75 264 SER A C 1
ATOM 2158 O O . SER A 1 264 ? -4.025 -0.831 1.830 1.00 88.75 264 SER A O 1
ATOM 2160 N N . GLY A 1 265 ? -4.778 1.118 2.696 1.00 90.19 265 GLY A N 1
ATOM 2161 C CA . GLY A 1 265 ? -4.910 0.655 4.076 1.00 90.19 265 GLY A CA 1
ATOM 2162 C C . GLY A 1 265 ? -5.870 -0.523 4.175 1.00 90.19 265 GLY A C 1
ATOM 2163 O O . GLY A 1 265 ? -5.493 -1.586 4.655 1.00 90.19 265 GLY A O 1
ATOM 2164 N N . PHE A 1 266 ? -7.079 -0.376 3.633 1.00 92.44 266 PHE A N 1
ATOM 2165 C CA . PHE A 1 266 ? -8.082 -1.435 3.674 1.00 92.44 266 PHE A CA 1
ATOM 2166 C C . PHE A 1 266 ? -7.651 -2.677 2.883 1.00 92.44 266 PHE A C 1
ATOM 2168 O O . PHE A 1 266 ? -7.840 -3.799 3.354 1.00 92.44 266 PHE A O 1
ATOM 2175 N N . MET A 1 267 ? -7.013 -2.489 1.721 1.00 90.81 267 MET A N 1
ATOM 2176 C CA . MET A 1 267 ? -6.465 -3.588 0.922 1.00 90.81 267 MET A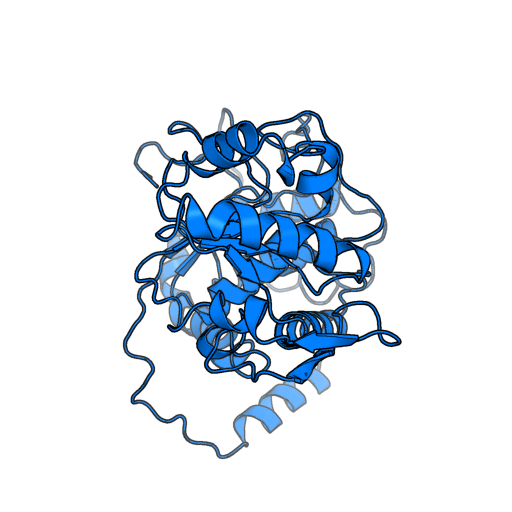 CA 1
ATOM 2177 C C . MET A 1 267 ? -5.451 -4.416 1.717 1.00 90.81 267 MET A C 1
ATOM 2179 O O . MET A 1 267 ? -5.612 -5.627 1.831 1.00 90.81 267 MET A O 1
ATOM 2183 N N . LEU A 1 268 ? -4.434 -3.775 2.305 1.00 90.31 268 LEU A N 1
ATOM 2184 C CA . LEU A 1 268 ? -3.399 -4.514 3.025 1.00 90.31 268 LEU A CA 1
ATOM 2185 C C . LEU A 1 268 ? -3.896 -5.085 4.356 1.00 90.31 268 LEU A C 1
ATOM 2187 O O . LEU A 1 268 ? -3.410 -6.141 4.745 1.00 90.31 268 LEU A O 1
ATOM 2191 N N . ILE A 1 269 ? -4.863 -4.453 5.036 1.00 90.75 269 ILE A N 1
ATOM 2192 C CA . ILE A 1 269 ? -5.485 -5.038 6.239 1.00 90.75 269 ILE A CA 1
ATOM 2193 C C . ILE A 1 269 ? -6.143 -6.373 5.894 1.00 90.75 269 ILE A C 1
ATOM 2195 O O . ILE A 1 269 ? -5.936 -7.359 6.595 1.00 90.75 269 ILE A O 1
ATOM 2199 N N . ASN A 1 270 ? -6.866 -6.432 4.775 1.00 89.62 270 ASN A N 1
ATOM 2200 C CA . ASN A 1 270 ? -7.439 -7.682 4.282 1.00 89.62 270 ASN A CA 1
ATOM 2201 C C . ASN A 1 270 ? -6.370 -8.709 3.911 1.00 89.62 270 ASN A C 1
ATOM 2203 O O . ASN A 1 270 ? -6.495 -9.874 4.265 1.00 89.62 270 ASN A O 1
ATOM 2207 N N . THR A 1 271 ? -5.285 -8.271 3.276 1.00 86.44 271 THR A N 1
ATOM 2208 C CA . THR A 1 271 ? -4.134 -9.136 3.017 1.00 86.44 271 THR A CA 1
ATOM 2209 C C . THR A 1 271 ? -3.540 -9.705 4.309 1.00 86.44 271 THR A C 1
ATOM 2211 O O . THR A 1 271 ? -3.222 -10.886 4.351 1.00 86.44 271 THR A O 1
ATOM 2214 N N . ALA A 1 272 ? -3.408 -8.925 5.385 1.00 86.25 272 ALA A N 1
ATOM 2215 C CA . ALA A 1 272 ? -2.934 -9.475 6.656 1.00 86.25 272 ALA A CA 1
ATOM 2216 C C . ALA A 1 272 ? -3.924 -10.446 7.295 1.00 86.25 272 ALA A C 1
ATOM 2218 O O . ALA A 1 272 ? -3.485 -11.413 7.899 1.00 86.25 272 ALA A O 1
ATOM 2219 N N . LEU A 1 273 ? -5.233 -10.245 7.138 1.00 84.81 273 LEU A N 1
ATOM 2220 C CA . LEU A 1 273 ? -6.215 -11.236 7.594 1.00 84.81 273 LEU A CA 1
ATOM 2221 C C . LEU A 1 273 ? -6.047 -12.595 6.891 1.00 84.81 273 LEU A C 1
ATOM 2223 O O . LEU A 1 273 ? -6.423 -13.611 7.461 1.00 84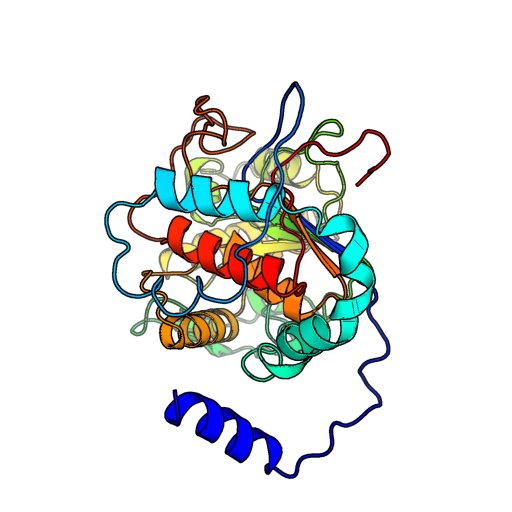.81 273 LEU A O 1
ATOM 2227 N N . GLU A 1 274 ? -5.473 -12.631 5.682 1.00 82.56 274 GLU A N 1
ATOM 2228 C CA . GLU A 1 274 ? -5.126 -13.881 4.985 1.00 82.56 274 GLU A CA 1
ATOM 2229 C C . GLU A 1 274 ? -3.784 -14.479 5.431 1.00 82.56 274 GLU A C 1
ATOM 2231 O O . GLU A 1 274 ? -3.571 -15.681 5.288 1.00 82.56 274 GLU A O 1
ATOM 2236 N N . LEU A 1 275 ? -2.854 -13.648 5.912 1.00 78.12 275 LEU A N 1
ATOM 2237 C CA . LEU A 1 275 ? -1.463 -14.040 6.170 1.00 78.12 275 LEU A CA 1
ATOM 2238 C C . LEU A 1 275 ? -1.139 -14.242 7.655 1.00 78.12 275 LEU A C 1
ATOM 2240 O O . LEU A 1 275 ? -0.136 -14.883 7.970 1.00 78.12 275 LEU A O 1
ATOM 2244 N N . CYS A 1 276 ? -1.925 -13.653 8.555 1.00 76.94 276 CYS A N 1
ATOM 2245 C CA . CYS A 1 276 ? -1.556 -13.458 9.950 1.00 76.94 276 CYS A CA 1
ATOM 2246 C C . CYS A 1 276 ? -2.630 -14.000 10.895 1.00 76.94 276 CYS A C 1
ATOM 2248 O O . CYS A 1 276 ? -3.813 -13.722 10.726 1.00 76.94 276 CYS A O 1
ATOM 2250 N N . GLU A 1 277 ? -2.202 -14.707 11.941 1.00 76.19 277 GLU A N 1
ATOM 2251 C CA . GLU A 1 277 ? -3.091 -15.160 13.019 1.00 76.19 277 GLU A CA 1
ATOM 2252 C C . GLU A 1 277 ? -3.620 -13.982 13.854 1.00 76.19 277 GLU A C 1
ATOM 2254 O O . GLU A 1 277 ? -4.770 -13.982 14.296 1.00 76.19 277 GLU A O 1
ATOM 2259 N N . HIS A 1 278 ? -2.794 -12.947 14.048 1.00 80.62 278 HIS A N 1
ATOM 2260 C CA . HIS A 1 278 ? -3.159 -11.763 14.816 1.00 80.62 278 HIS A CA 1
ATOM 2261 C C . HIS A 1 278 ? -2.920 -10.485 14.014 1.00 80.62 278 HIS A C 1
ATOM 2263 O O . HIS A 1 278 ? -1.797 -10.135 13.647 1.00 80.62 278 HIS A O 1
ATOM 2269 N N . VAL A 1 279 ? -3.997 -9.743 13.769 1.00 84.75 279 VAL A N 1
ATOM 2270 C CA . VAL A 1 279 ? -3.956 -8.489 13.014 1.00 84.75 279 VAL A CA 1
ATOM 2271 C C . VAL A 1 279 ? -4.250 -7.319 13.943 1.00 84.75 279 VAL A C 1
ATOM 2273 O O . VAL A 1 279 ? -5.320 -7.246 14.546 1.00 84.75 279 VAL A O 1
ATOM 2276 N N . HIS A 1 280 ? -3.304 -6.387 14.036 1.00 87.56 280 HIS A N 1
ATOM 2277 C CA . HIS A 1 280 ? -3.410 -5.171 14.832 1.00 87.56 280 HIS A CA 1
ATOM 2278 C C . HIS A 1 280 ? -3.318 -3.946 13.927 1.00 87.56 280 HIS A C 1
ATOM 2280 O O . HIS A 1 280 ? -2.321 -3.693 13.251 1.00 87.56 280 HIS A O 1
ATOM 2286 N N . VAL A 1 281 ? -4.382 -3.159 13.923 1.00 89.75 281 VAL A N 1
ATOM 2287 C CA . VAL A 1 281 ? -4.520 -2.012 13.043 1.00 89.75 281 VAL A CA 1
ATOM 2288 C C . VAL A 1 281 ? -4.361 -0.728 13.838 1.00 89.75 281 VAL A C 1
ATOM 2290 O O . VAL A 1 281 ? -5.137 -0.476 14.755 1.00 89.75 281 VAL A O 1
ATOM 2293 N N . TYR A 1 282 ? -3.387 0.092 13.454 1.00 87.25 282 TYR A N 1
ATOM 2294 C CA . TYR A 1 282 ? -3.129 1.414 14.012 1.00 87.25 282 TYR A CA 1
ATOM 2295 C C . TYR A 1 282 ? -3.302 2.490 12.936 1.00 87.25 282 TYR A C 1
ATOM 2297 O O . TYR A 1 282 ? -3.102 2.271 11.733 1.00 87.25 282 TYR A O 1
ATOM 2305 N N . GLY A 1 283 ? -3.695 3.678 13.381 1.00 85.12 283 GLY A N 1
ATOM 2306 C CA . GLY A 1 283 ? -3.864 4.847 12.527 1.00 85.12 283 GLY A CA 1
ATOM 2307 C C . GLY A 1 283 ? -5.078 4.806 11.599 1.00 85.12 283 GLY A C 1
ATOM 2308 O O . GLY A 1 283 ? -5.353 5.805 10.966 1.00 85.12 283 GLY A O 1
ATOM 2309 N N . PHE A 1 284 ? -5.861 3.728 11.482 1.00 88.62 284 PHE A N 1
ATOM 2310 C CA . PHE A 1 284 ? -7.008 3.756 10.562 1.00 88.62 284 PHE A CA 1
ATOM 2311 C C . PHE A 1 284 ? -8.171 4.587 11.142 1.00 88.62 284 PHE A C 1
ATOM 2313 O O . PHE A 1 284 ? -9.098 4.046 11.743 1.00 88.62 284 PHE A O 1
ATOM 2320 N N . TRP A 1 285 ? -8.123 5.906 10.945 1.00 86.69 285 TRP A N 1
ATOM 2321 C CA . TRP A 1 285 ? -9.109 6.878 11.418 1.00 86.69 285 TRP A CA 1
ATOM 2322 C C . TRP A 1 285 ? -9.434 7.902 10.316 1.00 86.69 285 TRP A C 1
ATOM 2324 O O . TRP A 1 285 ? -8.706 8.872 10.117 1.00 86.69 285 TRP A O 1
ATOM 2334 N N . PRO A 1 286 ? -10.520 7.711 9.550 1.00 87.50 286 PRO A N 1
ATOM 2335 C CA . PRO A 1 286 ? -10.812 8.534 8.376 1.00 87.50 286 PRO A CA 1
ATOM 2336 C C . PRO A 1 286 ? -11.605 9.811 8.702 1.00 87.50 286 PRO A C 1
ATOM 2338 O O . PRO A 1 286 ? -12.334 10.315 7.841 1.00 87.50 286 PRO A O 1
ATOM 2341 N N . PHE A 1 287 ? -11.519 10.312 9.935 1.00 84.88 287 PHE A N 1
ATOM 2342 C CA . PHE A 1 287 ? -12.293 11.456 10.415 1.00 84.88 287 PHE A CA 1
ATOM 2343 C C . PHE A 1 287 ? -11.366 12.606 10.817 1.00 84.88 287 PHE A C 1
ATOM 2345 O O . PHE A 1 287 ? -10.262 12.383 11.297 1.00 84.88 287 PHE A O 1
ATOM 2352 N N . GLY A 1 288 ? -11.828 13.842 10.610 1.00 82.12 288 GLY A N 1
ATOM 2353 C CA . GLY A 1 288 ? -11.053 15.053 10.914 1.00 82.12 288 GLY A CA 1
ATOM 2354 C C . GLY A 1 288 ? -11.113 15.493 12.377 1.00 82.12 288 GLY A C 1
ATOM 2355 O O . GLY A 1 288 ? -10.582 16.548 12.706 1.00 82.12 288 GLY A O 1
ATOM 2356 N N . THR A 1 289 ? -11.791 14.731 13.234 1.00 82.06 289 THR A N 1
ATOM 2357 C CA . THR A 1 289 ? -11.821 14.941 14.682 1.00 82.06 289 THR A CA 1
ATOM 2358 C C . THR A 1 289 ? -11.689 13.614 15.410 1.00 82.06 289 THR A C 1
ATOM 2360 O O . THR A 1 289 ? -12.059 12.573 14.855 1.00 82.06 289 THR A O 1
ATOM 2363 N N . ASP A 1 290 ? -11.146 13.639 16.623 1.00 79.38 290 ASP A N 1
ATOM 2364 C CA . ASP A 1 290 ? -11.097 12.481 17.517 1.00 79.38 290 ASP A CA 1
ATOM 2365 C C . ASP A 1 290 ? -12.455 12.244 18.212 1.00 79.38 290 ASP A C 1
ATOM 2367 O O . ASP A 1 290 ? -13.487 12.792 17.820 1.00 79.38 290 ASP A O 1
ATOM 2371 N N . LEU A 1 291 ? -12.476 11.369 19.220 1.00 75.81 291 LEU A N 1
ATOM 2372 C CA . LEU A 1 291 ? -13.683 11.059 19.994 1.00 75.81 291 LEU A CA 1
ATOM 2373 C C . LEU A 1 291 ? -14.067 12.158 20.997 1.00 75.81 291 LEU A C 1
ATOM 2375 O O . LEU A 1 291 ? -15.156 12.102 21.562 1.00 75.81 291 LEU A O 1
ATOM 2379 N N . GLN A 1 292 ? -13.182 13.124 21.228 1.00 78.50 292 GLN A N 1
ATOM 2380 C CA . GLN A 1 292 ? -13.366 14.286 22.094 1.00 78.50 292 GLN A CA 1
ATOM 2381 C C . GLN A 1 292 ? -13.632 15.563 21.273 1.00 78.50 292 GLN A C 1
ATOM 2383 O O . GLN A 1 292 ? -13.599 16.661 21.823 1.00 78.50 292 GLN A O 1
ATOM 2388 N N . ASP A 1 293 ? -13.909 15.421 19.971 1.00 80.94 293 ASP A N 1
ATOM 2389 C CA . ASP A 1 293 ? -14.101 16.508 19.006 1.00 80.94 293 ASP A CA 1
ATOM 2390 C C . ASP A 1 293 ? -12.879 17.428 18.806 1.00 80.94 293 ASP A C 1
ATOM 2392 O O . ASP A 1 293 ? -12.993 18.504 18.211 1.00 80.94 293 ASP A O 1
ATOM 2396 N N . ASN A 1 294 ? -11.678 16.998 19.204 1.00 82.56 294 ASN A N 1
ATOM 2397 C CA . ASN A 1 294 ? -10.459 17.732 18.877 1.00 82.56 294 ASN A CA 1
ATOM 2398 C C . ASN A 1 294 ? -10.107 17.534 17.396 1.00 82.56 294 ASN A C 1
ATOM 2400 O O . ASN A 1 294 ? -10.215 16.411 16.896 1.00 82.56 294 ASN A O 1
ATOM 2404 N N . PRO A 1 295 ? -9.646 18.577 16.678 1.00 83.75 295 PRO A N 1
ATOM 2405 C CA . PRO A 1 295 ? -9.192 18.441 15.299 1.00 83.75 295 PRO A CA 1
ATOM 2406 C C . PRO A 1 295 ? -8.037 17.445 15.161 1.00 83.75 295 PRO A C 1
ATOM 2408 O O . PRO A 1 295 ? -7.014 17.565 15.831 1.00 83.75 295 PRO A O 1
ATOM 2411 N N . VAL A 1 296 ? -8.180 16.510 14.225 1.00 80.06 296 VAL A N 1
ATOM 2412 C CA . VAL A 1 296 ? -7.150 15.541 13.840 1.00 80.06 296 VAL A CA 1
ATOM 2413 C C . VAL A 1 296 ? -6.800 15.795 12.373 1.00 80.06 296 VAL A C 1
ATOM 2415 O O . VAL A 1 296 ? -7.706 15.848 11.532 1.00 80.06 296 VAL A O 1
ATOM 2418 N N . PRO A 1 297 ? -5.516 16.004 12.029 1.00 81.88 297 PRO A N 1
ATOM 2419 C CA . PRO A 1 297 ? -5.141 16.298 10.648 1.00 81.88 297 PRO A CA 1
ATOM 2420 C C . PRO A 1 297 ? -5.282 15.045 9.743 1.00 81.88 297 PRO A C 1
ATOM 2422 O O . PRO A 1 297 ? -5.756 14.012 10.205 1.00 81.88 297 PRO A O 1
ATOM 2425 N N . TYR A 1 298 ? -4.893 15.099 8.445 1.00 81.94 298 TYR A N 1
ATOM 2426 C CA . TYR A 1 298 ? -4.991 13.946 7.507 1.00 81.94 298 TYR A CA 1
ATOM 2427 C C . TYR A 1 298 ? -3.736 13.055 7.177 1.00 81.94 298 TYR A C 1
ATOM 2429 O O . TYR A 1 298 ? -3.977 11.877 6.974 1.00 81.94 298 TYR A O 1
ATOM 2437 N N . HIS A 1 299 ? -2.445 13.431 7.300 1.00 84.12 299 HIS A N 1
ATOM 2438 C CA . HIS A 1 299 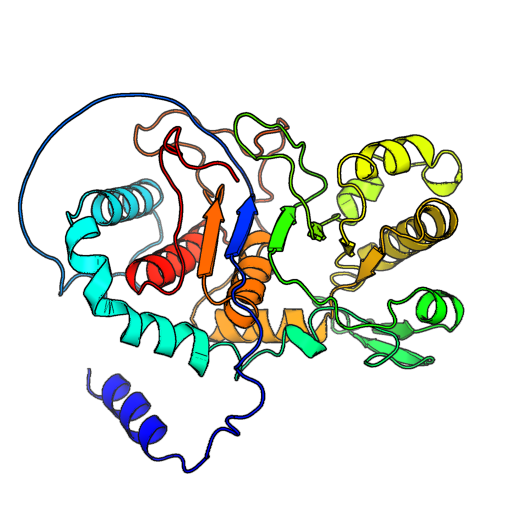? -1.373 12.456 7.700 1.00 84.12 299 HIS A CA 1
ATOM 2439 C C . HIS A 1 299 ? -0.404 12.860 8.846 1.00 84.12 299 HIS A C 1
ATOM 2441 O O . HIS A 1 299 ? 0.010 14.007 8.926 1.00 84.12 299 HIS A O 1
ATOM 2447 N N . TYR A 1 300 ? 0.036 11.926 9.708 1.00 82.19 300 TYR A N 1
ATOM 2448 C CA . TYR A 1 300 ? 0.872 12.236 10.907 1.00 82.19 300 TYR A CA 1
ATOM 2449 C C . TYR A 1 300 ? 2.237 12.841 10.638 1.00 82.19 300 TYR A C 1
ATOM 2451 O O . TYR A 1 300 ? 2.969 13.182 11.560 1.00 82.19 300 TYR A O 1
ATOM 2459 N N . TYR A 1 301 ? 2.584 12.947 9.370 1.00 81.38 301 TYR A N 1
ATOM 2460 C CA . TYR A 1 301 ? 3.872 13.382 8.890 1.00 81.38 301 TYR A CA 1
ATOM 2461 C C . TYR A 1 301 ? 3.761 14.528 7.879 1.00 81.38 301 TYR A C 1
ATOM 2463 O O . TYR A 1 301 ? 4.797 15.000 7.418 1.00 81.38 301 TYR A O 1
ATOM 2471 N N . ASP A 1 302 ? 2.552 14.966 7.495 1.00 81.00 302 ASP A N 1
ATOM 2472 C CA . ASP A 1 302 ? 2.373 16.051 6.527 1.00 81.00 302 ASP A CA 1
ATOM 2473 C C . ASP A 1 302 ? 1.040 16.815 6.680 1.00 81.00 302 ASP A C 1
ATOM 2475 O O . ASP A 1 302 ? 0.156 16.455 7.452 1.00 81.00 302 ASP A O 1
ATOM 2479 N N . ALA A 1 303 ? 0.898 17.904 5.921 1.00 83.50 303 ALA A N 1
ATOM 2480 C CA . ALA A 1 303 ? -0.302 18.745 5.898 1.00 83.50 303 ALA A CA 1
ATOM 2481 C C . ALA A 1 303 ? -1.228 18.458 4.695 1.00 83.50 303 ALA A C 1
ATOM 2483 O O . ALA A 1 303 ? -2.012 19.319 4.286 1.00 83.50 303 ALA A O 1
ATOM 2484 N N . LEU A 1 304 ? -1.124 17.280 4.069 1.00 78.69 304 LEU A N 1
ATOM 2485 C CA . LEU A 1 304 ? -1.972 16.913 2.935 1.00 78.69 304 LEU A CA 1
ATOM 2486 C C . LEU A 1 304 ? -3.399 16.593 3.389 1.00 78.69 304 LEU A C 1
ATOM 2488 O O . LEU A 1 304 ? -3.678 16.357 4.558 1.00 78.69 304 LEU A O 1
ATOM 2492 N N . SER A 1 305 ? -4.321 16.578 2.428 1.00 77.44 305 SER A N 1
ATOM 2493 C CA . SER A 1 305 ? -5.748 16.309 2.636 1.00 77.44 305 SER A CA 1
ATOM 2494 C C . SER A 1 305 ? -6.210 15.068 1.863 1.00 77.44 305 SER A C 1
ATOM 2496 O O . SER A 1 305 ? -5.619 14.738 0.827 1.00 77.44 305 SER A O 1
ATOM 2498 N N . PRO A 1 306 ? -7.290 14.394 2.307 1.00 73.19 306 PRO A N 1
ATOM 2499 C CA . PRO A 1 306 ? -7.766 13.183 1.657 1.00 73.19 306 PRO A CA 1
ATOM 2500 C C . PRO A 1 306 ? -8.338 13.486 0.280 1.00 73.19 306 PRO A C 1
ATOM 2502 O O . PRO A 1 306 ? -9.090 14.448 0.086 1.00 73.19 306 PRO A O 1
ATOM 2505 N N . HIS A 1 307 ? -8.079 12.591 -0.671 1.00 70.56 307 HIS A N 1
ATOM 2506 C CA . HIS A 1 307 ? -8.762 12.631 -1.955 1.00 70.56 307 HIS A CA 1
ATOM 2507 C C . HIS A 1 307 ? -10.212 12.148 -1.790 1.00 70.56 307 HIS A C 1
ATOM 2509 O O . HIS A 1 307 ? -10.486 10.949 -1.746 1.00 70.56 307 HIS A O 1
ATOM 2515 N N . ARG A 1 308 ? -11.162 13.087 -1.728 1.00 68.00 308 ARG A N 1
ATOM 2516 C CA . ARG A 1 308 ? -12.556 12.837 -1.302 1.00 68.00 308 ARG A CA 1
ATOM 2517 C C . ARG A 1 308 ? -13.385 11.921 -2.215 1.00 68.00 308 ARG A C 1
ATOM 2519 O O . ARG A 1 308 ? -14.456 11.478 -1.813 1.00 68.00 308 ARG A O 1
ATOM 2526 N N . TYR A 1 309 ? -12.932 11.673 -3.444 1.00 74.50 309 TYR A N 1
ATOM 2527 C CA . TYR A 1 309 ? -13.740 10.989 -4.461 1.00 74.50 309 TYR A CA 1
ATOM 2528 C C . TYR A 1 309 ? -13.428 9.496 -4.644 1.00 74.50 309 TYR A C 1
ATOM 2530 O O . TYR A 1 309 ? -14.324 8.725 -4.969 1.00 74.50 309 TYR A O 1
ATOM 2538 N N . MET A 1 310 ? -12.176 9.076 -4.442 1.00 80.62 310 MET A N 1
ATOM 2539 C CA . MET A 1 310 ? -11.728 7.738 -4.865 1.00 80.62 310 MET A CA 1
ATOM 2540 C C . MET A 1 310 ? -12.146 6.643 -3.884 1.00 80.62 310 MET A C 1
ATOM 2542 O O . MET A 1 310 ? -12.625 5.585 -4.293 1.00 80.62 310 MET A O 1
ATOM 2546 N N . HIS A 1 311 ? -11.967 6.919 -2.594 1.00 87.12 311 HIS A N 1
ATOM 2547 C CA . HIS A 1 311 ? -12.149 5.961 -1.512 1.00 87.12 311 HIS A CA 1
ATOM 2548 C C . HIS A 1 311 ? -13.364 6.328 -0.668 1.00 87.12 311 HIS A C 1
ATOM 2550 O O . HIS A 1 311 ? -13.698 7.506 -0.513 1.00 87.12 311 HIS A O 1
ATOM 2556 N N . LYS A 1 312 ? -13.980 5.320 -0.056 1.00 89.12 312 LYS A N 1
ATOM 2557 C CA . LYS A 1 312 ? -15.019 5.496 0.962 1.00 89.12 312 LYS A CA 1
ATOM 2558 C C . LYS A 1 312 ? -14.478 5.078 2.324 1.00 89.12 312 LYS A C 1
ATOM 2560 O O . LYS A 1 312 ? -15.047 4.225 2.989 1.00 89.12 312 LYS A O 1
ATOM 2565 N N . MET A 1 313 ? -13.375 5.700 2.752 1.00 88.12 313 MET A N 1
ATOM 2566 C CA . MET A 1 313 ? -12.670 5.303 3.981 1.00 88.12 313 MET A CA 1
ATOM 2567 C C . MET A 1 313 ? -13.557 5.270 5.243 1.00 88.12 313 MET A C 1
ATOM 2569 O O . MET A 1 313 ? -13.376 4.356 6.038 1.00 88.12 313 MET A O 1
ATOM 2573 N N . PRO A 1 314 ? -14.553 6.162 5.443 1.00 87.94 314 PRO A N 1
ATOM 2574 C CA . PRO A 1 314 ? -15.517 6.001 6.538 1.00 87.94 314 PRO A CA 1
ATOM 2575 C C . PRO A 1 314 ? -16.343 4.706 6.468 1.00 87.94 314 PRO A C 1
ATOM 2577 O O . PRO A 1 314 ? -16.608 4.081 7.490 1.00 87.94 314 PRO A O 1
ATOM 2580 N N . GLU A 1 315 ? -16.739 4.273 5.269 1.00 88.44 315 GLU A N 1
ATOM 2581 C CA . GLU A 1 315 ? -17.468 3.014 5.064 1.00 88.44 315 GLU A CA 1
ATOM 2582 C C . GLU A 1 315 ? -16.535 1.809 5.259 1.00 88.44 315 GLU A C 1
ATOM 2584 O O . GLU A 1 315 ? -16.920 0.836 5.907 1.00 88.44 315 GLU A O 1
ATOM 2589 N N . GLU A 1 316 ? -15.289 1.901 4.781 1.00 90.56 316 GLU A N 1
ATOM 2590 C CA . GLU A 1 316 ? -14.228 0.918 5.044 1.00 90.56 316 GLU A CA 1
ATOM 2591 C C . GLU A 1 316 ? -13.961 0.774 6.552 1.00 90.56 316 GLU A C 1
ATOM 2593 O O . GLU A 1 316 ? -13.924 -0.343 7.065 1.00 90.56 316 GLU A O 1
ATOM 2598 N N . PHE A 1 317 ? -13.864 1.888 7.289 1.00 88.12 317 PHE A N 1
ATOM 2599 C CA . PHE A 1 317 ? -13.687 1.894 8.744 1.00 88.12 317 PHE A CA 1
ATOM 2600 C C . PHE A 1 317 ? -14.819 1.158 9.456 1.00 88.12 317 PHE A C 1
ATOM 2602 O O . PHE A 1 317 ? -14.554 0.369 10.356 1.00 88.12 317 PHE A O 1
ATOM 2609 N N . VAL A 1 318 ? -16.073 1.330 9.024 1.00 87.38 318 VAL A N 1
ATOM 2610 C CA . VAL A 1 318 ? -17.194 0.562 9.588 1.00 87.38 318 VAL A CA 1
ATOM 2611 C C . VAL A 1 318 ? -17.011 -0.941 9.376 1.00 87.38 318 VAL A C 1
ATOM 2613 O O . VAL A 1 318 ? -17.328 -1.715 10.277 1.00 87.38 318 VAL A O 1
ATOM 2616 N N . ARG A 1 319 ? -16.471 -1.383 8.232 1.00 89.25 319 ARG A N 1
ATOM 2617 C CA . ARG A 1 319 ? -16.167 -2.810 8.012 1.00 89.25 319 ARG A CA 1
ATOM 2618 C C . ARG A 1 319 ? -15.057 -3.298 8.930 1.00 89.25 319 ARG A C 1
ATOM 2620 O O . ARG A 1 319 ? -15.193 -4.365 9.518 1.00 89.25 319 ARG A O 1
ATOM 2627 N N . LEU A 1 320 ? -14.004 -2.506 9.108 1.00 87.31 320 LEU A N 1
ATOM 2628 C CA . LEU A 1 320 ? -12.936 -2.830 10.053 1.00 87.31 320 LEU A CA 1
ATOM 2629 C C . LEU A 1 320 ? -13.452 -2.885 11.495 1.00 87.31 320 LEU A C 1
ATOM 2631 O O . LEU A 1 320 ? -13.071 -3.776 12.245 1.00 87.31 320 LEU A O 1
ATOM 2635 N N . LEU A 1 321 ? -14.362 -1.987 11.871 1.00 84.69 321 LEU A N 1
ATOM 2636 C CA . LEU A 1 321 ? -14.978 -1.960 13.195 1.00 84.69 321 LEU A CA 1
ATOM 2637 C C . LEU A 1 321 ? -15.879 -3.178 13.438 1.00 84.69 321 LEU A C 1
ATOM 2639 O O . LEU A 1 321 ? -15.891 -3.728 14.536 1.00 84.69 321 LEU A O 1
ATOM 2643 N N . GLN A 1 322 ? -16.588 -3.643 12.406 1.00 81.81 322 GLN A N 1
ATOM 2644 C CA . GLN A 1 322 ? -17.335 -4.904 12.447 1.00 81.81 322 GLN A CA 1
ATOM 2645 C C . GLN A 1 322 ? -16.403 -6.112 12.620 1.00 81.81 322 GLN A C 1
ATOM 2647 O O . GLN A 1 322 ? -16.685 -6.989 13.429 1.00 81.81 322 GLN A O 1
ATOM 2652 N N . LEU A 1 323 ? -15.279 -6.149 11.902 1.00 82.88 323 LEU A N 1
ATOM 2653 C CA . LEU A 1 323 ? -14.271 -7.202 12.067 1.00 82.88 323 LEU A CA 1
ATOM 2654 C C . LEU A 1 323 ? -13.636 -7.158 13.464 1.00 82.88 323 LEU A C 1
ATOM 2656 O O . LEU A 1 323 ? -13.399 -8.204 14.068 1.00 82.88 323 LEU A O 1
ATOM 2660 N N . HIS A 1 324 ? -13.421 -5.957 14.002 1.00 82.12 324 HIS A N 1
ATOM 2661 C CA . HIS A 1 324 ? -12.935 -5.761 15.361 1.00 82.12 324 HIS A CA 1
ATOM 2662 C C . HIS A 1 324 ? -13.900 -6.315 16.412 1.00 82.12 324 HIS A C 1
ATOM 2664 O O . HIS A 1 324 ? -13.487 -7.100 17.263 1.00 82.12 324 HIS A O 1
ATOM 2670 N N . SER A 1 325 ? -15.194 -5.989 16.322 1.00 80.19 325 SER A N 1
ATOM 2671 C CA . SER A 1 325 ? -16.197 -6.485 17.277 1.00 80.19 325 SER A CA 1
ATOM 2672 C C . SER A 1 325 ? -16.416 -8.001 17.200 1.00 80.19 325 SER A C 1
ATOM 2674 O O . SER A 1 325 ? -16.859 -8.617 18.168 1.00 80.19 325 SER A O 1
ATOM 2676 N N . GLN A 1 326 ? -16.076 -8.619 16.066 1.00 78.50 326 GLN A N 1
ATOM 2677 C CA . GLN A 1 326 ? -16.078 -10.071 15.870 1.00 78.50 326 GLN A CA 1
ATOM 2678 C C . GLN A 1 326 ? -14.782 -10.752 16.344 1.00 78.50 326 GLN A C 1
ATOM 2680 O O . GLN A 1 326 ? -14.702 -11.980 16.330 1.00 78.50 326 GLN A O 1
ATOM 2685 N N . GLY A 1 327 ? -13.776 -9.975 16.757 1.00 77.31 327 GLY A N 1
ATOM 2686 C CA . GLY A 1 327 ? -12.465 -10.455 17.189 1.00 77.31 327 GLY A CA 1
ATOM 2687 C C . GLY A 1 327 ? -11.518 -10.852 16.053 1.00 77.31 327 GLY A C 1
ATOM 2688 O O . GLY A 1 327 ? -10.462 -11.406 16.335 1.00 77.31 327 GLY A O 1
ATOM 2689 N N . ALA A 1 328 ? -11.865 -10.588 14.787 1.00 79.94 328 ALA A N 1
ATOM 2690 C CA . ALA A 1 328 ? -11.042 -10.952 13.628 1.00 79.94 328 ALA A CA 1
ATOM 2691 C C . ALA A 1 328 ? -9.781 -10.076 13.488 1.00 79.94 328 ALA A C 1
ATOM 2693 O O . ALA A 1 328 ? -8.788 -10.500 12.905 1.00 79.94 328 ALA A O 1
ATOM 2694 N N . LEU A 1 329 ? -9.814 -8.853 14.021 1.00 85.25 329 LEU A N 1
ATOM 2695 C CA . LEU A 1 329 ? -8.662 -7.959 14.142 1.00 85.25 329 LEU A CA 1
ATOM 2696 C C . LEU A 1 329 ? -8.808 -7.063 15.374 1.00 85.25 329 LEU A C 1
ATOM 2698 O O . LEU A 1 329 ? -9.887 -6.931 15.949 1.00 85.25 329 LEU A O 1
ATOM 2702 N N . THR A 1 330 ? -7.733 -6.392 15.764 1.00 84.62 330 THR A N 1
ATOM 2703 C CA . THR A 1 330 ? -7.764 -5.368 16.814 1.00 84.62 330 THR A CA 1
ATOM 2704 C C . THR A 1 330 ? -7.564 -3.994 16.191 1.00 84.62 330 THR A C 1
ATOM 2706 O O . THR A 1 330 ? -6.500 -3.738 15.635 1.00 84.62 330 THR A O 1
ATOM 2709 N N . LEU A 1 331 ? -8.561 -3.109 16.283 1.00 84.50 331 LEU A N 1
ATOM 2710 C CA . LEU A 1 331 ? -8.384 -1.689 15.966 1.00 84.50 331 LEU A CA 1
ATOM 2711 C C . LEU A 1 331 ? -7.890 -0.955 17.210 1.00 84.50 331 LEU A C 1
ATOM 2713 O O . LEU A 1 331 ? -8.582 -0.911 18.224 1.00 84.50 331 LEU A O 1
ATOM 2717 N N . HIS A 1 332 ? -6.715 -0.344 17.112 1.00 84.25 332 HIS A N 1
ATOM 2718 C CA . HIS A 1 332 ? -6.162 0.513 18.153 1.00 84.25 332 HIS A CA 1
ATOM 2719 C C . HIS A 1 332 ? -6.540 1.960 17.874 1.00 84.25 332 HIS A C 1
ATOM 2721 O O . HIS A 1 332 ? -6.053 2.576 16.928 1.00 84.25 332 HIS A O 1
ATOM 2727 N N . LEU A 1 333 ? -7.440 2.483 18.703 1.00 81.88 333 LEU A N 1
ATOM 2728 C CA . LEU A 1 333 ? -8.029 3.818 18.562 1.00 81.88 333 LEU A CA 1
ATOM 2729 C C . LEU A 1 333 ? -7.711 4.723 19.767 1.00 81.88 333 LEU A C 1
ATOM 2731 O O . LEU A 1 333 ? -8.253 5.815 19.877 1.00 81.88 333 LEU A O 1
ATOM 2735 N N . GLN A 1 334 ? -6.875 4.239 20.690 1.00 77.56 334 GLN A N 1
ATOM 2736 C CA . GLN A 1 334 ? -6.578 4.826 21.999 1.00 77.56 334 GLN A CA 1
ATOM 2737 C C . GLN A 1 334 ? -5.101 4.646 22.359 1.00 77.56 334 GLN A C 1
ATOM 2739 O O . GLN A 1 334 ? -4.425 3.855 21.694 1.00 77.56 334 GLN A O 1
ATOM 2744 N N . PRO A 1 335 ? -4.621 5.358 23.406 1.00 75.25 335 PRO A N 1
ATOM 2745 C CA . PRO A 1 335 ? -3.425 5.076 24.161 1.00 75.25 335 PRO A CA 1
ATOM 2746 C C . PRO A 1 335 ? -2.656 3.813 23.850 1.00 75.25 335 PRO A C 1
ATOM 2748 O O . PRO A 1 335 ? -3.089 2.793 24.384 1.00 75.25 335 PRO A O 1
ATOM 2751 N N . CYS A 1 336 ? -1.521 3.807 23.148 1.00 73.69 336 CYS A N 1
ATOM 2752 C CA . CYS A 1 336 ? -0.615 2.685 23.403 1.00 73.69 336 CYS A CA 1
ATOM 2753 C C . CYS A 1 336 ? -0.156 2.794 24.864 1.00 73.69 336 CYS A C 1
ATOM 2755 O O . CYS A 1 336 ? 0.313 3.846 25.302 1.00 73.69 336 CYS A O 1
ATOM 2757 N N . SER A 1 337 ? -0.327 1.726 25.645 1.00 70.69 337 SER A N 1
ATOM 2758 C CA . SER A 1 337 ? 0.222 1.689 27.001 1.00 70.69 337 SER A CA 1
ATOM 2759 C C . SER A 1 337 ? 1.750 1.659 26.927 1.00 70.69 337 SER A C 1
ATOM 2761 O O . SER A 1 337 ? 2.315 1.064 26.008 1.00 70.69 337 SER A O 1
ATOM 2763 N N . SER A 1 338 ? 2.434 2.243 27.914 1.00 57.78 338 SER A N 1
ATOM 2764 C CA . SER A 1 338 ? 3.907 2.313 27.975 1.00 57.78 338 SER A CA 1
ATOM 2765 C C . SER A 1 338 ? 4.614 0.947 27.923 1.00 57.78 338 SER A C 1
ATOM 2767 O O . SER A 1 338 ? 5.812 0.884 27.652 1.00 57.78 338 SER A O 1
ATOM 2769 N N . ASN A 1 339 ? 3.879 -0.150 28.133 1.00 49.72 339 ASN A N 1
ATOM 2770 C CA . ASN A 1 339 ? 4.384 -1.522 28.051 1.00 49.72 339 ASN A CA 1
ATOM 2771 C C . ASN A 1 339 ? 4.278 -2.151 26.651 1.00 49.72 339 ASN A C 1
ATOM 2773 O O . ASN A 1 339 ? 4.755 -3.266 26.453 1.00 49.72 339 ASN A O 1
ATOM 2777 N N . THR A 1 340 ? 3.675 -1.469 25.676 1.00 52.72 340 THR A N 1
ATOM 2778 C CA . THR A 1 340 ? 3.522 -1.977 24.306 1.00 52.72 340 THR A CA 1
ATOM 2779 C C . THR A 1 340 ? 4.648 -1.418 23.434 1.00 52.72 340 THR A C 1
ATOM 2781 O O . THR A 1 340 ? 4.493 -0.360 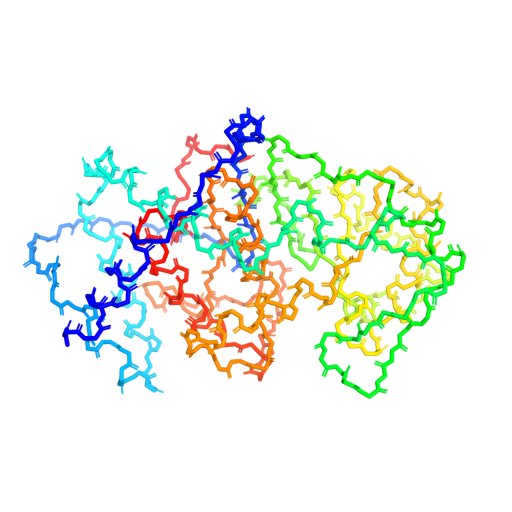22.833 1.00 52.72 340 THR A O 1
ATOM 2784 N N . ARG A 1 341 ? 5.810 -2.087 23.382 1.00 45.12 341 ARG A N 1
ATOM 2785 C CA . ARG A 1 341 ? 6.854 -1.759 22.389 1.00 45.12 341 ARG A CA 1
ATOM 2786 C C . ARG A 1 341 ? 6.581 -2.521 21.091 1.00 45.12 341 ARG A C 1
ATOM 2788 O O . ARG A 1 341 ? 6.476 -3.746 21.126 1.00 45.12 341 ARG A O 1
ATOM 2795 N N . LEU A 1 342 ? 6.446 -1.775 19.994 1.00 46.12 342 LEU A N 1
ATOM 2796 C CA . LEU A 1 342 ? 6.230 -2.260 18.623 1.00 46.12 342 LEU A CA 1
ATOM 2797 C C . LEU A 1 342 ? 7.541 -2.560 17.891 1.00 46.12 342 LEU A C 1
ATOM 2799 O O . LEU A 1 342 ? 8.506 -1.783 18.077 1.00 46.12 342 LEU A O 1
#

InterPro domains:
  IPR001675 Glycosyl transferase family 29 [PF00777] (155-327)
  IPR038578 GT29-like superfamiliy [G3DSA:3.90.1480.20] (153-337)
  IPR050943 Glycosyltransferase 29 (Sialyltransferase) [PTHR11987] (155-337)

Radius of gyration: 21.11 Å; chains: 1; bounding box: 57×51×58 Å

Secondary structure (DSSP, 8-state):
-HHHHHHHHHHTT------TTSTTS---EEEEE-S----------------SSSSSSTTSS-SS-HHHHHHHHHHHHHSSGGGTGGG-HHHHHHHHHHTSTTT--HHHHSEE-TTT--TT-EEE-SS-SS-EEE--HHHHHTS-SS----SSEEEE-TT----SSSS-S--SEEE--HHHHHHH-TTTTT--HHHHHHHHTTTT-EEEE-TTTSHHHHHHHHHHHHHHHHH-TTS-EEEE-HHHHHHHHHHHHTTT---SS--HHHHHHHHHHHH-SEEEEES---SSB-TTS-B--SBTTB-----TTT--HHHHHHHHHHHHHTTSSEEE-S---TT---

pLDDT: mean 72.39, std 25.29, range [21.66, 97.75]

Foldseek 3Di:
DVVVVVVVVVVVPDDDDDPPPPPPDAQAEEEEADFDDDDDDDDDDDDDDDPDPPPPPPPPDDPPDPLVLLVVVVVLVPPPCVVVLVPLLPQLCCCLVPPLVVLFPLQPAFFDALVNDDQQDWAAFLQDPPDTDGHHPVVRVQGHHDRLDDNYAYEEEQLADDDQPTHRQAHQAYEHELVSCVPPVVPCVPDVPVVVVSCVSNPQHEYEYQLRNDPSSVVSLVSVQVRCCVVPVSNGHIHGRSVRQNSVVVSVVVVVADFSGEDPSLSVQSSCSNRHSAYEYENLDLDQAASVRHGDAGHPRDRDDDPPHGYPSSVSVVVVVVSCSSVNYPYDRDDDPPPDRD

Organism: NCBI:txid307959

Sequence (342 aa):
MESFTEELDDFLKCPHKPNTTEQELNRCVCVFISIYSFFSAAFTHFQNLASFFFFSNFTHKCKNHTHKMQNASHLLQNEALHSKYHKHISKANTFAIILIPFCCNATGSLFLTKRNTAVNQTIPYETDTKHTYRMNAAIHNMLPEVRVYFFFLCFRFNLALINDSDVGLKTDLITINPSQIQREYKNLEQDPDPLVERVSVYGNASLAMPAFAYTFCTGKSMKTLKVLHPIRPQQPVVFFSPLYLRTLDRFWKGRGLKEIRLSSGFMLINTALELCEHVHVYGFWPFGTDLQDNPVPYHYYDALSPHRYMHKMPEEFVRLLQLHSQGALTLHLQPCSSNTRL